Protein AF-A0A3B4ADV8-F1 (afdb_monomer)

Mean predicted aligned error: 10.01 Å

Nearest PDB structures (foldseek):
  6axf-assembly7_M  TM=9.377E-01  e=1.522E-16  Homo sapiens
  6axf-assembly1_A  TM=9.382E-01  e=1.452E-16  Homo sapiens
  6axf-assembly8_O  TM=9.180E-01  e=1.469E-15  Homo sapiens
  6axg-assembly1_A  TM=8.576E-01  e=6.490E-09  Homo sapiens
  6axg-assembly3_E  TM=8.603E-01  e=1.923E-08  Homo sapiens

Structure (mmCIF, N/CA/C/O backbone):
data_AF-A0A3B4ADV8-F1
#
_entry.id   AF-A0A3B4ADV8-F1
#
loop_
_atom_site.group_PDB
_atom_site.id
_atom_site.type_symbol
_atom_site.label_atom_id
_atom_site.label_alt_id
_atom_site.label_comp_id
_atom_site.label_asym_id
_atom_site.label_entity_id
_atom_site.label_seq_id
_atom_site.pdbx_PDB_ins_code
_atom_site.Cartn_x
_atom_site.Cartn_y
_atom_site.Cartn_z
_atom_site.occupancy
_atom_site.B_iso_or_equiv
_atom_site.auth_seq_id
_atom_site.auth_comp_id
_atom_site.auth_asym_id
_atom_site.auth_atom_id
_atom_site.pdbx_PDB_model_num
ATOM 1 N N . MET A 1 1 ? -8.532 -4.188 -17.751 1.00 33.62 1 MET A N 1
ATO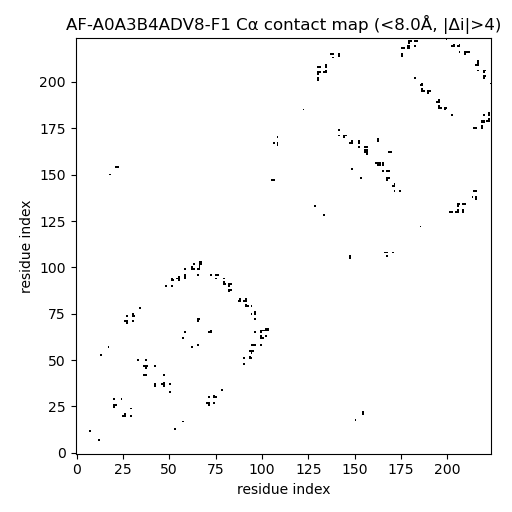M 2 C CA . MET A 1 1 ? -9.386 -3.780 -16.613 1.00 33.62 1 MET A CA 1
ATOM 3 C C . MET A 1 1 ? -10.135 -2.520 -17.033 1.00 33.62 1 MET A C 1
ATOM 5 O O . MET A 1 1 ? -9.497 -1.499 -17.242 1.00 33.62 1 MET A O 1
ATOM 9 N N . ARG A 1 2 ? -11.444 -2.602 -17.318 1.00 24.72 2 ARG A N 1
ATOM 10 C CA . ARG A 1 2 ? -12.236 -1.419 -17.700 1.00 24.72 2 ARG A CA 1
ATOM 11 C C . ARG A 1 2 ? -12.423 -0.560 -16.452 1.00 24.72 2 ARG A C 1
ATOM 13 O O . ARG A 1 2 ? -13.116 -0.990 -15.535 1.00 24.72 2 ARG A O 1
ATOM 20 N N . ILE A 1 3 ? -11.828 0.629 -16.423 1.00 37.50 3 ILE A N 1
ATOM 21 C CA . ILE A 1 3 ? -12.244 1.681 -15.492 1.00 37.50 3 ILE A CA 1
ATOM 22 C C . ILE A 1 3 ? -13.575 2.205 -16.036 1.00 37.50 3 ILE A C 1
ATOM 24 O O . ILE A 1 3 ? -13.621 3.117 -16.857 1.00 37.50 3 ILE A O 1
ATOM 28 N N . GLY A 1 4 ? -14.656 1.511 -15.684 1.00 30.52 4 GLY A N 1
ATOM 29 C CA . GLY A 1 4 ? -16.006 2.023 -15.868 1.00 30.52 4 GLY A CA 1
ATOM 30 C C . GLY A 1 4 ? -16.271 3.150 -14.865 1.00 30.52 4 GLY A C 1
ATOM 31 O O . GLY A 1 4 ? -15.605 3.203 -13.827 1.00 30.52 4 GLY A O 1
ATOM 32 N N . PRO A 1 5 ? -17.223 4.052 -15.153 1.00 35.41 5 PRO A N 1
ATOM 33 C CA . PRO A 1 5 ? -17.620 5.080 -14.204 1.00 35.41 5 PRO A CA 1
ATOM 34 C C . PRO A 1 5 ? -18.052 4.398 -12.904 1.00 35.41 5 PRO A C 1
ATOM 36 O O . PRO A 1 5 ? -18.880 3.485 -12.923 1.00 35.41 5 PRO A O 1
ATOM 39 N N . VAL A 1 6 ? -17.460 4.814 -11.783 1.00 45.03 6 VAL A N 1
ATOM 40 C CA . VAL A 1 6 ? -17.878 4.378 -10.450 1.00 45.03 6 VAL A CA 1
ATOM 41 C C . VAL A 1 6 ? -19.291 4.910 -10.249 1.00 45.03 6 VAL A C 1
ATOM 43 O O . VAL A 1 6 ? -19.494 6.068 -9.891 1.00 45.03 6 VAL A O 1
ATOM 46 N N . ILE A 1 7 ? -20.285 4.077 -10.550 1.00 39.25 7 ILE A N 1
ATOM 47 C CA . ILE A 1 7 ? -21.669 4.322 -10.168 1.00 39.25 7 ILE A CA 1
ATOM 48 C C . ILE A 1 7 ? -21.670 4.241 -8.642 1.00 39.25 7 ILE A C 1
ATOM 50 O O . ILE A 1 7 ? -21.629 3.154 -8.070 1.00 39.25 7 ILE A O 1
ATOM 54 N N . LEU A 1 8 ? -21.618 5.403 -7.988 1.00 43.25 8 LEU A N 1
ATOM 55 C CA . LEU A 1 8 ? -21.691 5.525 -6.536 1.00 43.25 8 LEU A CA 1
ATOM 56 C C . LEU A 1 8 ? -23.083 5.073 -6.090 1.00 43.25 8 LEU A C 1
ATOM 58 O O . LEU A 1 8 ? -24.034 5.854 -6.049 1.00 43.25 8 LEU A O 1
ATOM 62 N N . ASN A 1 9 ? -23.202 3.785 -5.787 1.00 42.88 9 ASN A N 1
ATOM 63 C CA . ASN A 1 9 ? -24.393 3.230 -5.173 1.00 42.88 9 ASN A CA 1
ATOM 64 C C . ASN A 1 9 ? -24.522 3.804 -3.749 1.00 42.88 9 ASN A C 1
ATOM 66 O O . ASN A 1 9 ? -23.526 4.167 -3.119 1.00 42.88 9 ASN A O 1
ATOM 70 N N . ARG A 1 10 ? -25.741 3.904 -3.201 1.00 48.69 10 ARG A N 1
ATOM 71 C CA . ARG A 1 10 ? -25.963 4.466 -1.847 1.00 48.69 10 ARG A CA 1
ATOM 72 C C . ARG A 1 10 ? -25.180 3.739 -0.740 1.00 48.69 10 ARG A C 1
ATOM 74 O O . ARG A 1 10 ? -24.920 4.371 0.291 1.00 48.69 10 ARG A O 1
ATOM 81 N N . ASP A 1 11 ? -24.769 2.498 -1.000 1.00 59.16 11 ASP A N 1
ATOM 82 C CA . ASP A 1 11 ? -23.952 1.626 -0.147 1.00 59.16 11 ASP A CA 1
ATOM 83 C C . ASP A 1 11 ? -22.448 1.958 -0.165 1.00 59.16 11 ASP A C 1
ATOM 85 O O . ASP A 1 11 ? -21.700 1.504 0.692 1.00 59.16 11 ASP A O 1
ATOM 89 N N . SER A 1 12 ? -21.982 2.807 -1.088 1.00 67.44 12 SER A N 1
ATOM 90 C CA . SER A 1 12 ? -20.565 3.189 -1.208 1.00 67.44 12 SER A CA 1
ATOM 91 C C . SER A 1 12 ? -20.156 4.346 -0.289 1.00 67.44 12 SER A C 1
ATOM 93 O O . SER A 1 12 ? -18.973 4.660 -0.182 1.00 67.44 12 SER A O 1
ATOM 95 N N . ARG A 1 13 ? -21.110 5.015 0.373 1.00 79.50 13 ARG A N 1
ATOM 96 C CA . ARG A 1 13 ? -20.838 6.218 1.184 1.00 79.50 13 ARG A CA 1
ATOM 97 C C . ARG A 1 13 ? -20.017 5.935 2.452 1.00 79.50 13 ARG A C 1
ATOM 99 O O . ARG A 1 13 ? -19.065 6.681 2.673 1.00 79.50 13 ARG A O 1
ATOM 106 N N . PRO A 1 14 ? -20.309 4.889 3.256 1.00 81.31 14 PRO A N 1
ATOM 107 C CA . PRO A 1 14 ? -19.477 4.543 4.410 1.00 81.31 14 PRO A CA 1
ATOM 108 C C . PRO A 1 14 ? -18.054 4.176 3.988 1.00 81.31 14 PRO A C 1
ATOM 110 O O . PRO A 1 14 ? -17.099 4.662 4.583 1.00 81.31 14 PRO A O 1
ATOM 113 N N . LEU A 1 15 ? -17.914 3.405 2.903 1.00 85.69 15 LEU A N 1
ATOM 114 C CA . LEU A 1 15 ? -16.618 3.041 2.332 1.00 85.69 15 LEU A CA 1
ATOM 115 C C . LEU A 1 15 ? -15.823 4.276 1.896 1.00 85.69 15 LEU A C 1
ATOM 117 O O . LEU A 1 15 ? -14.654 4.406 2.236 1.00 85.69 15 LEU A O 1
ATOM 121 N N . MET A 1 16 ? -16.463 5.196 1.170 1.00 87.69 16 MET A N 1
ATOM 122 C CA . MET A 1 16 ? -15.808 6.409 0.686 1.00 87.69 16 MET A CA 1
ATOM 123 C C . MET A 1 16 ? -15.382 7.317 1.839 1.00 87.69 16 MET A C 1
ATOM 125 O O . MET A 1 16 ? -14.267 7.826 1.822 1.00 87.69 16 MET A O 1
ATOM 129 N N . PHE A 1 17 ? -16.229 7.492 2.857 1.00 90.06 17 PHE A N 1
ATOM 130 C CA . PHE A 1 17 ? -15.866 8.271 4.038 1.00 90.06 17 PHE A CA 1
ATOM 131 C C . PHE A 1 17 ? -14.704 7.629 4.799 1.00 90.06 17 PHE A C 1
ATOM 133 O O . PHE A 1 17 ? -13.728 8.312 5.083 1.00 90.06 17 PHE A O 1
ATOM 140 N N . ILE A 1 18 ? -14.763 6.323 5.074 1.00 90.88 18 ILE A N 1
ATOM 141 C CA . ILE A 1 18 ? -13.689 5.617 5.783 1.00 90.88 18 ILE A CA 1
ATOM 142 C C . ILE A 1 18 ? -12.390 5.645 4.976 1.00 90.88 18 ILE A C 1
ATOM 144 O O . ILE A 1 18 ? -11.337 5.885 5.542 1.00 90.88 18 ILE A O 1
ATOM 148 N N . MET A 1 19 ? -12.426 5.483 3.658 1.00 89.25 19 MET A N 1
ATOM 149 C CA . MET A 1 19 ? -11.205 5.574 2.860 1.00 89.25 19 MET A CA 1
ATOM 150 C C . MET A 1 19 ? -10.637 7.000 2.848 1.00 89.25 19 MET A C 1
ATOM 152 O O . MET A 1 19 ? -9.429 7.184 2.904 1.00 89.25 19 MET A O 1
ATOM 156 N N . MET A 1 20 ? -11.495 8.022 2.776 1.00 91.25 20 MET A N 1
ATOM 157 C CA . MET A 1 20 ? -11.070 9.409 2.558 1.00 91.25 20 MET A CA 1
ATOM 158 C C . MET A 1 20 ? -10.907 10.232 3.840 1.00 91.25 20 MET A C 1
ATOM 160 O O . MET A 1 20 ? -10.368 11.334 3.771 1.00 91.25 20 MET A O 1
ATOM 164 N N . HIS A 1 21 ? -11.326 9.740 5.007 1.00 91.69 21 HIS A N 1
ATOM 165 C CA . HIS A 1 21 ? -11.200 10.491 6.257 1.00 91.69 21 HIS A CA 1
ATOM 166 C C . HIS A 1 21 ? -9.770 10.963 6.577 1.00 91.69 21 HIS A C 1
ATOM 168 O O . HIS A 1 21 ? -9.679 12.084 7.079 1.00 91.69 21 HIS A O 1
ATOM 174 N N . PRO A 1 22 ? -8.669 10.238 6.245 1.00 91.31 22 PRO A N 1
ATOM 175 C CA . PRO A 1 22 ? -7.319 10.677 6.605 1.00 91.31 22 PRO A CA 1
ATOM 176 C C . PRO A 1 22 ? -6.921 12.032 6.006 1.00 91.31 22 PRO A C 1
ATOM 178 O O . PRO A 1 22 ? -6.047 12.696 6.552 1.00 91.31 22 PRO A O 1
ATOM 181 N N . TRP A 1 23 ? -7.589 12.466 4.928 1.00 89.50 23 TRP A N 1
ATOM 182 C CA . TRP A 1 23 ? -7.395 13.787 4.316 1.00 89.50 23 TRP A CA 1
ATOM 183 C C . TRP A 1 23 ? -7.907 14.946 5.174 1.00 89.50 23 TRP A C 1
ATOM 185 O O . TRP A 1 23 ? -7.486 16.085 4.988 1.00 89.50 23 TRP A O 1
ATOM 195 N N . TYR A 1 24 ? -8.856 14.675 6.069 1.00 91.38 24 TYR A N 1
ATOM 196 C CA . TYR A 1 24 ? -9.578 15.700 6.823 1.00 91.38 24 TYR A CA 1
ATOM 197 C C . TYR A 1 24 ? -9.391 15.558 8.333 1.00 91.38 24 TYR A C 1
ATOM 199 O O . TYR A 1 24 ? -9.454 16.548 9.057 1.00 91.38 24 TYR A O 1
ATOM 207 N N . ILE A 1 25 ? -9.210 14.328 8.815 1.00 92.69 25 ILE A N 1
ATOM 208 C CA . ILE A 1 25 ? -9.111 13.995 10.232 1.00 92.69 25 ILE A CA 1
ATOM 209 C C . ILE A 1 25 ? -8.204 12.767 10.420 1.00 92.69 25 ILE A C 1
ATOM 211 O O . ILE A 1 25 ? -8.373 11.776 9.707 1.00 92.69 25 ILE A O 1
ATOM 215 N N . PRO A 1 26 ? -7.265 12.778 11.383 1.00 91.94 26 PRO A N 1
ATOM 216 C CA . PRO A 1 26 ? -6.501 11.585 11.730 1.00 91.94 26 PRO A CA 1
ATOM 217 C C . PRO A 1 26 ? -7.408 10.418 12.136 1.00 91.94 26 PRO A C 1
ATOM 219 O O . PRO A 1 26 ? -8.423 10.604 12.807 1.00 91.94 26 PRO A O 1
ATOM 222 N N . SER A 1 27 ? -7.026 9.194 11.770 1.00 92.94 27 SER A N 1
ATOM 223 C CA . SER A 1 27 ? -7.809 7.992 12.090 1.00 92.94 27 SER A CA 1
ATOM 224 C C . SER A 1 27 ? -8.027 7.807 13.592 1.00 92.94 27 SER A C 1
ATOM 226 O O . SER A 1 27 ? -9.106 7.394 14.009 1.00 92.94 27 SER A O 1
ATOM 228 N N . THR A 1 28 ? -7.038 8.169 14.409 1.00 93.69 28 THR A N 1
ATOM 229 C CA . THR A 1 28 ? -7.126 8.159 15.876 1.00 93.69 28 THR A CA 1
ATOM 230 C C . THR A 1 28 ? -8.162 9.160 16.393 1.00 93.69 28 THR A C 1
ATOM 232 O O . THR A 1 28 ? -8.997 8.830 17.231 1.00 93.69 28 THR A O 1
ATOM 235 N N . ASP A 1 29 ? -8.193 10.370 15.838 1.00 94.56 29 ASP A N 1
ATOM 236 C CA . ASP A 1 29 ? -9.175 11.393 16.208 1.00 94.56 29 ASP A CA 1
ATOM 237 C C . ASP A 1 29 ? -10.594 11.011 15.780 1.00 94.56 29 ASP A C 1
ATOM 239 O O . ASP A 1 29 ? -11.552 11.228 16.528 1.00 94.56 29 ASP A O 1
ATOM 243 N N . LEU A 1 30 ? -10.751 10.422 14.590 1.00 94.69 30 LEU A N 1
ATOM 244 C CA . LEU A 1 30 ? -12.042 9.914 14.130 1.00 94.69 30 LEU A CA 1
ATOM 245 C C . LEU A 1 30 ? -12.547 8.794 15.044 1.00 94.69 30 LEU A C 1
ATOM 247 O O . LEU A 1 30 ? -13.699 8.837 15.481 1.00 94.69 30 LEU A O 1
ATOM 251 N N . ALA A 1 31 ? -11.686 7.825 15.357 1.00 93.88 31 ALA A N 1
ATOM 252 C CA . ALA A 1 31 ? -11.977 6.751 16.295 1.00 93.88 31 ALA A CA 1
ATOM 253 C C . ALA A 1 31 ? -12.429 7.297 17.655 1.00 93.88 31 ALA A C 1
ATOM 255 O O . ALA A 1 31 ? -13.503 6.932 18.132 1.00 93.88 31 ALA A O 1
ATOM 256 N N . ASN A 1 32 ? -11.676 8.235 18.233 1.00 93.69 32 ASN A N 1
ATOM 257 C CA . ASN A 1 32 ? -12.028 8.870 19.501 1.00 93.69 32 ASN A CA 1
ATOM 258 C C . ASN A 1 32 ? -13.391 9.567 19.442 1.00 93.69 32 ASN A C 1
ATOM 260 O O . ASN A 1 32 ? -14.207 9.394 20.344 1.00 93.69 32 ASN A O 1
ATOM 264 N N . LYS A 1 33 ? -13.687 10.312 18.370 1.00 93.75 33 LYS A N 1
ATOM 265 C CA . LYS A 1 33 ? -14.993 10.970 18.206 1.00 93.75 33 LYS A CA 1
ATOM 266 C C . LYS A 1 33 ? -16.143 9.967 18.111 1.00 93.75 33 LYS A C 1
ATOM 268 O O . LYS A 1 33 ? -17.196 10.214 18.691 1.00 93.75 33 LYS A O 1
ATOM 273 N N . LEU A 1 34 ? -15.956 8.850 17.406 1.00 92.12 34 LEU A N 1
ATOM 274 C CA . LEU A 1 34 ? -16.966 7.791 17.306 1.00 92.12 34 LEU A CA 1
ATOM 275 C C . LEU A 1 34 ? -17.208 7.118 18.661 1.00 92.12 34 LEU A C 1
ATOM 277 O O . LEU A 1 34 ? -18.362 6.927 19.046 1.00 92.12 34 LEU A O 1
ATOM 281 N N . VAL A 1 35 ? -16.137 6.824 19.400 1.00 90.69 35 VAL A N 1
ATOM 282 C CA . VAL A 1 35 ? -16.212 6.250 20.750 1.00 90.69 35 VAL A CA 1
ATOM 283 C C . VAL A 1 35 ? -16.934 7.203 21.698 1.00 90.69 35 VAL A C 1
ATOM 285 O O . VAL A 1 35 ? -17.920 6.803 22.311 1.00 90.69 35 VAL A O 1
ATOM 288 N N . LEU A 1 36 ? -16.532 8.476 21.753 1.00 91.06 36 LEU A N 1
ATOM 289 C CA . LEU A 1 36 ? -17.197 9.489 22.579 1.00 91.06 36 LEU A CA 1
ATOM 290 C C . LEU A 1 36 ? -18.685 9.601 22.236 1.00 91.06 36 LEU A C 1
ATOM 292 O O . LEU A 1 36 ? -19.523 9.571 23.130 1.00 91.06 36 LEU A O 1
ATOM 296 N N . LYS A 1 37 ? -19.032 9.630 20.942 1.00 89.56 37 LYS A N 1
ATOM 297 C CA . LYS A 1 37 ? -20.430 9.736 20.507 1.00 89.56 37 LYS A CA 1
ATOM 298 C C . LYS A 1 37 ? -21.274 8.524 20.898 1.00 89.56 37 LYS A C 1
ATOM 300 O O . LYS A 1 37 ? -22.472 8.657 21.129 1.00 89.56 37 LYS A O 1
ATOM 305 N N . SER A 1 38 ? -20.662 7.344 20.956 1.00 86.06 38 SER A N 1
ATOM 306 C CA . SER A 1 38 ? -21.327 6.111 21.388 1.00 86.06 38 SER A CA 1
ATOM 307 C C . SER A 1 38 ? -21.611 6.073 22.895 1.00 86.06 38 SER A C 1
ATOM 309 O O . SER A 1 38 ? -22.508 5.345 23.308 1.00 86.06 38 SER A O 1
ATOM 311 N N . GLN A 1 39 ? -20.878 6.882 23.669 1.00 83.81 39 GLN A N 1
ATOM 312 C CA . GLN A 1 39 ? -20.907 6.952 25.133 1.00 83.81 39 GLN A CA 1
ATOM 313 C C . GLN A 1 39 ? -21.707 8.147 25.678 1.00 83.81 39 GLN A C 1
ATOM 315 O O . GLN A 1 39 ? -21.910 8.271 26.882 1.00 83.81 39 GLN A O 1
ATOM 320 N N . GLU A 1 40 ? -22.166 9.056 24.815 1.00 86.62 40 GLU A N 1
ATOM 321 C CA . GLU A 1 40 ? -23.010 10.174 25.240 1.00 86.62 40 GLU A CA 1
ATOM 322 C C . GLU A 1 40 ? -24.368 9.674 25.760 1.00 86.62 40 GLU A C 1
ATOM 324 O O . GLU A 1 40 ? -25.058 8.927 25.072 1.00 86.62 40 GLU A O 1
ATOM 329 N N . GLU A 1 41 ? -24.818 10.178 26.915 1.00 71.69 41 GLU A N 1
ATOM 330 C CA . GLU A 1 41 ? -26.130 9.837 27.504 1.00 71.69 41 GLU A CA 1
ATOM 331 C C . GLU A 1 41 ? -27.316 10.175 26.580 1.00 71.69 41 GLU A C 1
ATOM 333 O O . GLU A 1 41 ? -28.380 9.565 26.656 1.00 71.69 41 GLU A O 1
ATOM 338 N N . SER A 1 42 ? -27.130 11.135 25.667 1.00 79.44 42 SER A N 1
ATOM 339 C CA . SER A 1 42 ? -28.126 11.502 24.650 1.00 79.44 42 SER A CA 1
ATOM 340 C C . SER A 1 42 ? -28.191 10.530 23.459 1.00 79.44 42 SER A C 1
ATOM 342 O O . SER A 1 42 ? -29.056 10.664 22.588 1.00 79.44 42 SER A O 1
ATOM 344 N N . CYS A 1 43 ? -27.276 9.558 23.385 1.00 78.38 43 CYS A N 1
ATOM 345 C CA . CYS A 1 43 ? -27.162 8.628 22.272 1.00 78.38 43 CYS A CA 1
ATOM 346 C C . CYS A 1 43 ? -28.161 7.476 22.420 1.00 78.38 43 CYS A C 1
ATOM 348 O O . CYS A 1 43 ? -28.076 6.649 23.324 1.00 78.38 43 CYS A O 1
ATOM 350 N N . SER A 1 44 ? -29.118 7.391 21.492 1.00 84.81 44 SER A N 1
ATOM 351 C CA . SER A 1 44 ? -30.054 6.262 21.442 1.00 84.81 44 SER A CA 1
ATOM 352 C C . SER A 1 44 ? -29.316 4.935 21.208 1.00 84.81 44 SER A C 1
ATOM 354 O O . SER A 1 44 ? -28.349 4.876 20.442 1.00 84.81 44 SER A O 1
ATOM 356 N N . ALA A 1 45 ? -29.832 3.846 21.788 1.00 82.38 45 ALA A N 1
ATOM 357 C CA . ALA A 1 45 ? -29.312 2.490 21.602 1.00 82.38 45 ALA A CA 1
ATOM 358 C C . ALA A 1 45 ? -29.163 2.103 20.116 1.00 82.38 45 ALA A C 1
ATOM 360 O O . ALA A 1 45 ? -28.209 1.416 19.740 1.00 82.38 45 ALA A O 1
ATOM 361 N N . GLU A 1 46 ? -30.051 2.598 19.246 1.00 85.25 46 GLU A N 1
ATOM 362 C CA . GLU A 1 46 ? -29.958 2.387 17.799 1.00 85.25 46 GLU A CA 1
ATOM 363 C C . GLU A 1 46 ? -28.726 3.082 17.191 1.00 85.25 46 GLU A C 1
ATOM 365 O O . GLU A 1 46 ? -28.018 2.500 16.367 1.00 85.25 46 GLU A O 1
ATOM 370 N N . HIS A 1 47 ? -28.422 4.311 17.619 1.00 86.00 47 HIS A N 1
ATOM 371 C CA . HIS A 1 47 ? -27.248 5.052 17.151 1.00 86.00 47 HIS A CA 1
ATOM 372 C C . HIS A 1 47 ? -25.951 4.401 17.626 1.00 86.00 47 HIS A C 1
ATOM 374 O O . HIS A 1 47 ? -25.037 4.220 16.821 1.00 86.00 47 HIS A O 1
ATOM 380 N N . ARG A 1 48 ? -25.897 3.967 18.890 1.00 85.75 48 ARG A N 1
ATOM 381 C CA . ARG A 1 48 ? -24.763 3.207 19.433 1.00 85.75 48 ARG A CA 1
ATOM 382 C C . ARG A 1 48 ? -24.515 1.929 18.629 1.00 85.75 48 ARG A C 1
ATOM 384 O O . ARG A 1 48 ? -23.392 1.681 18.196 1.00 85.75 48 ARG A O 1
ATOM 391 N N . THR A 1 49 ? -25.580 1.189 18.317 1.00 87.44 49 THR A N 1
ATOM 392 C CA . THR A 1 49 ? -25.511 -0.014 17.472 1.00 87.44 49 THR A CA 1
ATOM 393 C C . THR A 1 49 ? -24.938 0.309 16.090 1.00 87.44 49 THR A C 1
ATOM 395 O O . THR A 1 49 ? -24.038 -0.385 15.617 1.00 87.44 49 THR A O 1
ATOM 398 N N . ARG A 1 50 ? -25.402 1.383 15.436 1.00 89.62 50 ARG A N 1
ATOM 399 C CA . ARG A 1 50 ? -24.892 1.809 14.120 1.00 89.62 50 ARG A CA 1
ATOM 400 C C . ARG A 1 50 ? -23.409 2.190 14.161 1.00 89.62 50 ARG A C 1
ATOM 402 O O . ARG A 1 50 ? -22.684 1.839 13.234 1.00 89.62 50 ARG A O 1
ATOM 409 N N . ILE A 1 51 ? -22.949 2.858 15.222 1.00 90.38 51 ILE A N 1
ATOM 410 C CA . ILE A 1 51 ? -21.529 3.207 15.406 1.00 90.38 51 ILE A CA 1
ATOM 411 C C . ILE A 1 51 ? -20.677 1.941 15.536 1.00 90.38 51 ILE A C 1
ATOM 413 O O . ILE A 1 51 ? -19.672 1.811 14.842 1.00 90.38 51 ILE A O 1
ATOM 417 N N . VAL A 1 52 ? -21.100 0.975 16.354 1.00 90.19 52 VAL A N 1
ATOM 418 C CA . VAL A 1 52 ? -20.382 -0.302 16.509 1.00 90.19 52 VAL A CA 1
ATOM 419 C C . VAL A 1 52 ? -20.311 -1.061 15.180 1.00 90.19 52 VAL A C 1
ATOM 421 O O . VAL A 1 52 ? -19.254 -1.575 14.818 1.00 90.19 52 VAL A O 1
ATOM 424 N N . HIS A 1 53 ? -21.395 -1.077 14.399 1.00 89.94 53 HIS A N 1
ATOM 425 C CA . HIS A 1 53 ? -21.390 -1.685 13.064 1.00 89.94 53 HIS A CA 1
ATOM 426 C C . HIS A 1 53 ? -20.469 -0.952 12.081 1.00 89.94 53 HIS A C 1
ATOM 428 O O . HIS A 1 53 ? -19.810 -1.605 11.274 1.00 89.94 53 HIS A O 1
ATOM 434 N N . LEU A 1 54 ? -20.386 0.379 12.156 1.00 91.06 54 LEU A N 1
ATOM 435 C CA . LEU A 1 54 ? -19.459 1.168 11.345 1.00 91.06 54 LEU A CA 1
ATOM 436 C C . LEU A 1 54 ? -18.000 0.850 11.694 1.00 91.06 54 LEU A C 1
ATOM 438 O O . LEU A 1 54 ? -17.191 0.664 10.790 1.00 91.06 54 LEU A O 1
ATOM 442 N N . LEU A 1 55 ? -17.671 0.753 12.984 1.00 91.50 55 LEU A N 1
ATOM 443 C CA . LEU A 1 55 ? -16.328 0.389 13.445 1.00 91.50 55 LEU A CA 1
ATOM 444 C C . LEU A 1 55 ? -15.965 -1.039 13.030 1.00 91.50 55 LEU A C 1
ATOM 446 O O . LEU A 1 55 ? -14.878 -1.262 12.504 1.00 91.50 55 LEU A O 1
ATOM 450 N N . LYS A 1 56 ? -16.896 -1.989 13.173 1.00 91.06 56 LYS A N 1
ATOM 451 C CA . LYS A 1 56 ? -16.729 -3.354 12.658 1.00 91.06 56 LYS A CA 1
ATOM 452 C C . LYS A 1 56 ? -16.439 -3.353 11.156 1.00 91.06 56 LYS A C 1
ATOM 454 O O . LYS A 1 56 ? -15.511 -4.027 10.721 1.00 91.06 56 LYS A O 1
ATOM 459 N N . TYR A 1 57 ? -17.217 -2.596 10.381 1.00 90.31 57 TYR A N 1
ATOM 460 C CA . TYR A 1 57 ? -17.026 -2.468 8.937 1.00 90.31 57 TYR A CA 1
ATOM 461 C C . TYR A 1 57 ? -15.665 -1.844 8.594 1.00 90.31 57 TYR A C 1
ATOM 463 O O . TYR A 1 57 ? -14.972 -2.311 7.698 1.00 90.31 57 TYR A O 1
ATOM 471 N N . TRP A 1 58 ? -15.236 -0.821 9.337 1.00 92.19 58 TRP A N 1
ATOM 472 C CA . TRP A 1 58 ? -13.918 -0.218 9.151 1.00 92.19 58 TRP A CA 1
ATOM 473 C C . TRP A 1 58 ? -12.792 -1.229 9.407 1.00 92.19 58 TRP A C 1
ATOM 475 O O . TRP A 1 58 ? -11.898 -1.366 8.573 1.00 92.19 58 TRP A O 1
ATOM 485 N N . ILE A 1 59 ? -12.862 -1.989 10.504 1.00 90.56 59 ILE A N 1
ATOM 486 C CA . ILE A 1 59 ? -11.867 -3.020 10.836 1.00 90.56 59 ILE A CA 1
ATOM 487 C C . ILE A 1 59 ? -11.831 -4.119 9.764 1.00 90.56 59 ILE A C 1
ATOM 489 O O . ILE A 1 59 ? -10.745 -4.557 9.383 1.00 90.56 59 ILE A O 1
ATOM 493 N N . SER A 1 60 ? -12.991 -4.545 9.248 1.00 88.06 60 SER A N 1
ATOM 494 C CA . SER A 1 60 ? -13.056 -5.603 8.234 1.00 88.06 60 SER A CA 1
ATOM 495 C C . SER A 1 60 ? -12.544 -5.160 6.864 1.00 88.06 60 SER A C 1
ATOM 497 O O . SER A 1 60 ? -11.844 -5.928 6.207 1.00 88.06 60 SER A O 1
ATOM 499 N N . GLU A 1 61 ? -12.863 -3.936 6.436 1.00 87.69 61 GLU A N 1
ATOM 500 C CA . GLU A 1 61 ? -12.484 -3.430 5.110 1.00 87.69 61 GLU A CA 1
ATOM 501 C C . GLU A 1 61 ? -11.052 -2.880 5.066 1.00 87.69 61 GLU A C 1
ATOM 503 O O . GLU A 1 61 ? -10.359 -3.030 4.058 1.00 87.69 61 GLU A O 1
ATOM 508 N N . PHE A 1 62 ? -10.568 -2.280 6.161 1.00 88.50 62 PHE A N 1
ATOM 509 C CA . PHE A 1 62 ? -9.239 -1.658 6.234 1.00 88.50 62 PHE A CA 1
ATOM 510 C C . PHE A 1 62 ? -8.380 -2.209 7.386 1.00 88.50 62 PHE A C 1
ATOM 512 O O . PHE A 1 62 ? -7.788 -1.441 8.151 1.00 88.50 62 PHE A O 1
ATOM 519 N N . PRO A 1 63 ? -8.196 -3.539 7.491 1.00 87.94 63 PRO A N 1
ATOM 520 C CA . PRO A 1 63 ? -7.470 -4.160 8.604 1.00 87.94 63 PRO A CA 1
ATOM 521 C C . PRO A 1 63 ? -6.005 -3.704 8.682 1.00 87.94 63 PRO A C 1
ATOM 523 O O . PRO A 1 63 ? -5.378 -3.706 9.742 1.00 87.94 63 PRO A O 1
ATOM 526 N N . THR A 1 64 ? -5.438 -3.282 7.551 1.00 85.19 64 THR A N 1
ATOM 527 C CA . THR A 1 64 ? -4.047 -2.833 7.488 1.00 85.19 64 THR A CA 1
ATOM 528 C C . THR A 1 64 ? -3.816 -1.517 8.236 1.00 85.19 64 THR A C 1
ATOM 530 O O . THR A 1 64 ? -2.724 -1.321 8.765 1.00 85.19 64 THR A O 1
ATOM 533 N N . GLU A 1 65 ? -4.818 -0.637 8.330 1.00 86.19 65 GLU A N 1
ATOM 534 C CA . GLU A 1 65 ? -4.700 0.636 9.058 1.00 86.19 65 GLU A CA 1
ATOM 535 C C . GLU A 1 65 ? -4.527 0.398 10.561 1.00 86.19 65 GLU A C 1
ATOM 537 O O . GLU A 1 65 ? -3.605 0.942 11.168 1.00 86.19 65 GLU A O 1
ATOM 542 N N . PHE A 1 66 ? -5.338 -0.497 11.130 1.00 88.62 66 PHE A N 1
ATOM 543 C CA . PHE A 1 66 ? -5.261 -0.902 12.537 1.00 88.62 66 PHE A CA 1
ATOM 544 C C . PHE A 1 66 ? -3.971 -1.663 12.854 1.00 88.62 66 PHE A C 1
ATOM 546 O O . PHE A 1 66 ? -3.421 -1.536 13.939 1.00 88.62 66 PHE A O 1
ATOM 553 N N . ASN A 1 67 ? -3.431 -2.426 11.902 1.00 86.50 67 ASN A N 1
ATOM 554 C CA . ASN A 1 67 ? -2.150 -3.101 12.107 1.00 86.50 67 ASN A CA 1
ATOM 555 C C . ASN A 1 67 ? -0.964 -2.123 12.164 1.00 86.50 67 ASN A C 1
ATOM 557 O O . ASN A 1 67 ? -0.038 -2.275 12.966 1.00 86.50 67 ASN A O 1
ATOM 561 N N . LEU A 1 68 ? -0.959 -1.148 11.253 1.00 84.50 68 LEU A N 1
ATOM 562 C CA . LEU A 1 68 ? 0.161 -0.225 11.085 1.00 84.50 68 LEU A CA 1
ATOM 563 C C . LEU A 1 68 ? 0.131 0.929 12.088 1.00 84.50 68 LEU A C 1
ATOM 565 O O . LEU A 1 68 ? 1.195 1.464 12.395 1.00 84.50 68 LEU A O 1
ATOM 569 N N . ASN A 1 69 ? -1.043 1.275 12.620 1.00 88.56 69 ASN A N 1
ATOM 570 C CA . ASN A 1 69 ? -1.213 2.310 13.630 1.00 88.56 69 ASN A CA 1
ATOM 571 C C . ASN A 1 69 ? -1.502 1.688 15.016 1.00 88.56 69 ASN A C 1
ATOM 573 O O . ASN A 1 69 ? -2.654 1.361 15.313 1.00 88.56 69 ASN A O 1
ATOM 577 N N . PRO A 1 70 ? -0.480 1.533 15.885 1.00 88.12 70 PRO A N 1
ATOM 578 C CA . PRO A 1 70 ? -0.659 0.923 17.202 1.00 88.12 70 PRO A CA 1
ATOM 579 C C . PRO A 1 70 ? -1.545 1.759 18.131 1.00 88.12 70 PRO A C 1
ATOM 581 O O . PRO A 1 70 ? -2.237 1.193 18.970 1.00 88.12 70 PRO A O 1
ATOM 584 N N . GLU A 1 71 ? -1.559 3.086 17.977 1.00 91.94 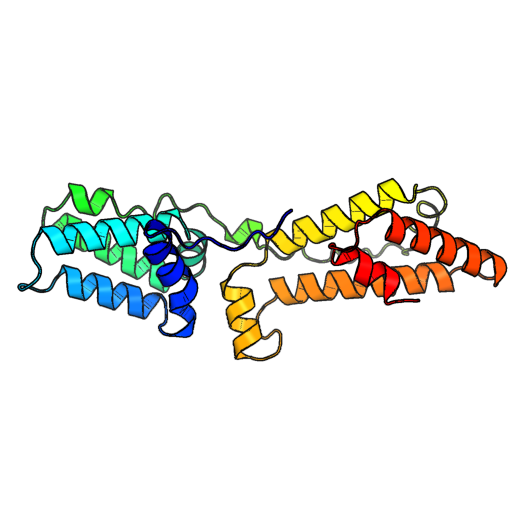71 GLU A N 1
ATOM 585 C CA . GLU A 1 71 ? -2.413 3.966 18.779 1.00 91.94 71 GLU A CA 1
ATOM 586 C C . GLU A 1 71 ? -3.894 3.741 18.453 1.00 91.94 71 GLU A C 1
ATOM 588 O O . GLU A 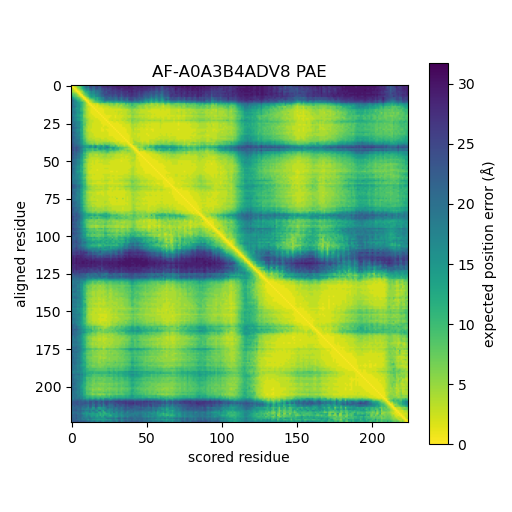1 71 ? -4.715 3.597 19.358 1.00 91.94 71 GLU A O 1
ATOM 593 N N . LEU A 1 72 ? -4.225 3.633 17.163 1.00 92.81 72 LEU A N 1
ATOM 594 C CA . LEU A 1 72 ? -5.582 3.334 16.706 1.00 92.81 72 LEU A CA 1
ATOM 595 C C . LEU A 1 72 ? -6.052 1.953 17.191 1.00 92.81 72 LEU A C 1
ATOM 597 O O . LEU A 1 72 ? -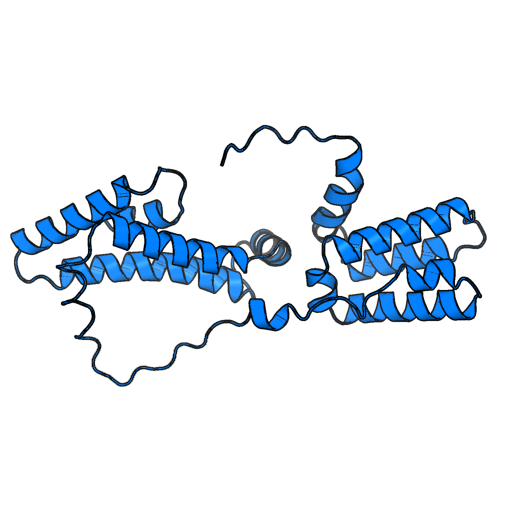7.179 1.815 17.667 1.00 92.81 72 LEU A O 1
ATOM 601 N N . ALA A 1 73 ? -5.191 0.932 17.102 1.00 91.31 73 ALA A N 1
ATOM 602 C CA . ALA A 1 73 ? -5.501 -0.402 17.617 1.00 91.31 73 ALA A CA 1
ATOM 603 C C . ALA A 1 73 ? -5.762 -0.388 19.129 1.00 91.31 73 ALA A C 1
ATOM 605 O O . ALA A 1 73 ? -6.736 -0.980 19.594 1.00 91.31 73 ALA A O 1
ATOM 606 N N . GLU A 1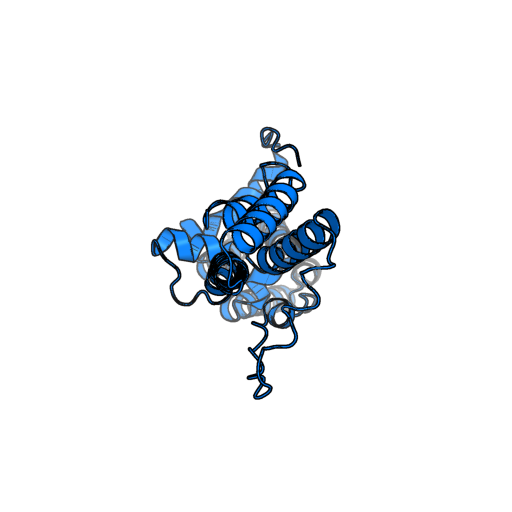 74 ? -4.934 0.325 19.892 1.00 91.38 74 GLU A N 1
ATOM 607 C CA . GLU A 1 74 ? -5.085 0.443 21.341 1.00 91.38 74 GLU A CA 1
ATOM 608 C C . GLU A 1 74 ? -6.379 1.181 21.724 1.00 91.38 74 GLU A C 1
ATOM 610 O O . GLU A 1 74 ? -7.076 0.768 22.649 1.00 91.38 74 GLU A O 1
ATOM 615 N N . GLN A 1 75 ? -6.759 2.232 20.988 1.00 92.69 75 GLN A N 1
ATOM 616 C CA . GLN A 1 75 ? -8.039 2.927 21.184 1.00 92.69 75 GLN A CA 1
ATOM 617 C C . GLN A 1 75 ? -9.237 1.997 20.962 1.00 92.69 75 GLN A C 1
ATOM 619 O O . GLN A 1 75 ? -10.158 1.972 21.780 1.00 92.69 75 GLN A O 1
ATOM 624 N N . MET A 1 76 ? -9.219 1.192 19.896 1.00 92.50 76 MET A N 1
ATOM 625 C CA . MET A 1 76 ? -10.285 0.218 19.649 1.00 92.50 76 MET A CA 1
ATOM 626 C C . MET A 1 76 ? -10.316 -0.879 20.718 1.00 92.50 76 MET A C 1
ATOM 628 O O . MET A 1 76 ? -11.396 -1.331 21.099 1.00 92.50 76 MET A O 1
ATOM 632 N N . LYS A 1 77 ? -9.154 -1.292 21.241 1.00 91.44 77 LYS A N 1
ATOM 633 C CA . LYS A 1 77 ? -9.068 -2.308 22.295 1.00 91.44 77 LYS A CA 1
ATOM 634 C C . LYS A 1 77 ? -9.659 -1.797 23.607 1.00 91.44 77 LYS A C 1
ATOM 636 O O . LYS A 1 77 ? -10.498 -2.472 24.196 1.00 91.44 77 LYS A O 1
ATOM 641 N N . LYS A 1 78 ? -9.310 -0.571 24.002 1.00 91.38 78 LYS A N 1
ATOM 642 C CA . LYS A 1 78 ? -9.922 0.108 25.154 1.00 91.38 78 LYS A CA 1
ATOM 643 C C . LYS A 1 78 ? -11.433 0.222 24.993 1.00 91.38 78 LYS A C 1
ATOM 645 O O . LYS A 1 78 ? -12.171 -0.042 25.933 1.00 91.38 78 LYS A O 1
ATOM 650 N N . PHE A 1 79 ? -11.908 0.561 23.796 1.00 90.88 79 PHE A N 1
ATOM 651 C CA . PHE A 1 79 ? -13.343 0.630 23.531 1.00 90.88 79 PHE A CA 1
ATOM 652 C C . PHE A 1 79 ? -14.045 -0.732 23.665 1.00 90.88 79 PHE A C 1
ATOM 654 O O . PHE A 1 79 ? -15.106 -0.813 24.281 1.00 90.88 79 PHE A O 1
ATOM 661 N N . LYS A 1 80 ? -13.438 -1.814 23.161 1.00 90.88 80 LYS A N 1
ATOM 662 C CA . LYS A 1 80 ? -13.925 -3.191 23.356 1.00 90.88 80 LYS A CA 1
ATOM 663 C C . LYS A 1 80 ? -14.034 -3.547 24.844 1.00 90.88 80 LYS A C 1
ATOM 665 O O . LYS A 1 80 ? -15.042 -4.106 25.268 1.00 90.88 80 LYS A O 1
ATOM 670 N N . GLU A 1 81 ? -13.019 -3.205 25.638 1.00 90.06 81 GLU A N 1
ATOM 671 C CA . GLU A 1 81 ? -13.005 -3.438 27.089 1.00 90.06 81 GLU A CA 1
ATOM 672 C C . GLU A 1 81 ? -14.100 -2.640 27.815 1.00 90.06 81 GLU A C 1
ATOM 674 O O . GLU A 1 81 ? -14.793 -3.202 28.661 1.00 90.06 81 GLU A O 1
ATOM 679 N N . LEU A 1 82 ? -14.319 -1.373 27.438 1.00 88.81 82 LEU A N 1
ATOM 680 C CA . LEU A 1 82 ? -15.413 -0.545 27.967 1.00 88.81 82 LEU A CA 1
ATOM 681 C C . LEU A 1 82 ? -16.788 -1.185 27.713 1.00 88.81 82 LEU A C 1
ATOM 683 O O . LEU A 1 82 ? -17.556 -1.365 28.655 1.00 88.81 82 LEU A 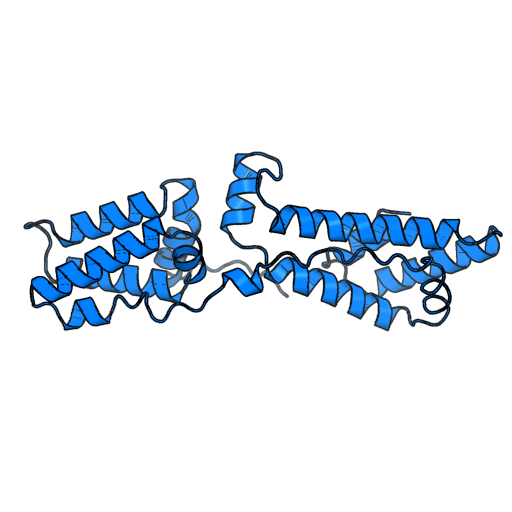O 1
ATOM 687 N N . LEU A 1 83 ? -17.064 -1.621 26.478 1.00 87.25 83 LEU A N 1
ATOM 688 C CA . LEU A 1 83 ? -18.329 -2.289 26.135 1.00 87.25 83 LEU A CA 1
ATOM 689 C C . LEU A 1 83 ? -18.543 -3.585 26.932 1.00 87.25 83 LEU A C 1
ATOM 691 O O . LEU A 1 83 ? -19.667 -3.892 27.328 1.00 87.25 83 LEU A O 1
ATOM 695 N N . SER A 1 84 ? -17.474 -4.344 27.194 1.00 87.25 84 SER A N 1
ATOM 696 C CA . SER A 1 84 ? -17.549 -5.534 28.049 1.00 87.25 84 SER A CA 1
ATOM 697 C C . SER A 1 84 ? -17.897 -5.184 29.498 1.00 87.25 84 SER A C 1
ATOM 699 O O . SER A 1 84 ? -18.701 -5.882 30.112 1.00 87.25 84 SER A O 1
ATOM 701 N N . MET A 1 85 ? -17.320 -4.109 30.050 1.00 86.44 85 MET A N 1
ATOM 702 C CA . MET A 1 85 ? -17.602 -3.662 31.422 1.00 86.44 85 MET A CA 1
ATOM 703 C C . MET A 1 85 ? -19.029 -3.128 31.590 1.00 86.44 85 MET A C 1
ATOM 705 O O . MET A 1 85 ? -19.627 -3.311 32.646 1.00 86.44 85 MET A O 1
ATOM 709 N N . GLU A 1 86 ? -19.594 -2.516 30.550 1.00 83.38 86 GLU A N 1
ATOM 710 C CA . GLU A 1 86 ? -20.984 -2.037 30.520 1.00 83.38 86 GLU A CA 1
ATOM 711 C C . GLU A 1 86 ? -22.025 -3.169 30.390 1.00 83.38 86 GLU A C 1
ATOM 713 O O . GLU A 1 86 ? -23.226 -2.912 30.450 1.00 83.38 86 GLU A O 1
ATOM 718 N N . GLY A 1 87 ? -21.591 -4.426 30.221 1.00 78.38 87 GLY A N 1
ATOM 719 C CA . GLY A 1 87 ? -22.476 -5.581 30.027 1.00 78.38 87 GLY A CA 1
ATOM 720 C C . GLY A 1 87 ? -22.983 -5.756 28.588 1.00 78.38 87 GLY A C 1
ATOM 721 O O . GLY A 1 87 ? -23.802 -6.634 28.320 1.00 78.38 87 GLY A O 1
ATOM 722 N N . GLU A 1 88 ? -22.470 -4.971 27.638 1.00 81.56 88 GLU A N 1
ATOM 723 C CA . GLU A 1 88 ? -22.827 -4.989 26.214 1.00 81.56 88 GLU A CA 1
ATOM 724 C C . GLU A 1 88 ? -22.000 -6.031 25.439 1.00 81.56 88 GLU A C 1
ATOM 726 O O . GLU A 1 88 ? -21.315 -5.738 24.453 1.00 81.56 88 GLU A O 1
ATOM 731 N N . GLU A 1 89 ? -22.065 -7.290 25.880 1.00 82.00 89 GLU A N 1
ATOM 732 C CA . GLU A 1 89 ? -21.283 -8.405 25.323 1.00 82.00 89 GLU A CA 1
ATOM 733 C C . GLU A 1 89 ? -21.480 -8.604 23.811 1.00 82.00 89 GLU A C 1
ATOM 735 O O . GLU A 1 89 ? -20.539 -8.964 23.098 1.00 82.00 89 GLU A O 1
ATOM 740 N N . SER A 1 90 ? -22.697 -8.382 23.305 1.00 84.00 90 SER A N 1
ATOM 741 C CA . SER A 1 90 ? -23.007 -8.488 21.875 1.00 84.00 90 SER A CA 1
ATOM 742 C C . SER A 1 90 ? -22.240 -7.451 21.055 1.00 84.00 90 SER A C 1
ATOM 744 O O . SER A 1 90 ? -21.704 -7.792 20.004 1.00 84.00 90 SER A O 1
ATOM 746 N N . HIS A 1 91 ? -22.135 -6.215 21.547 1.00 83.50 91 HIS A N 1
ATOM 747 C CA . HIS A 1 91 ? -21.396 -5.133 20.903 1.00 83.50 91 HIS A CA 1
ATOM 748 C C . HIS A 1 91 ? -19.882 -5.308 21.039 1.00 83.50 91 HIS A C 1
ATOM 750 O O . HIS A 1 91 ? -19.161 -5.112 20.061 1.00 83.50 91 HIS A O 1
ATOM 756 N N . SER A 1 92 ? -19.403 -5.750 22.204 1.00 84.69 92 SER A N 1
ATOM 757 C CA . SER A 1 92 ? -17.982 -6.038 22.430 1.00 84.69 92 SER A CA 1
ATOM 758 C C . SER A 1 92 ? -17.446 -7.098 21.455 1.00 84.69 92 SER A C 1
ATOM 760 O O . SER A 1 92 ? -16.399 -6.910 20.834 1.00 84.69 92 SER A O 1
ATOM 762 N N . LYS A 1 93 ? -18.213 -8.171 21.208 1.00 86.56 93 LYS A N 1
ATOM 763 C CA . LYS A 1 93 ? -17.846 -9.235 20.250 1.00 86.56 93 LYS A CA 1
ATOM 764 C C . LYS A 1 93 ? -17.761 -8.764 18.794 1.00 86.56 93 LYS A C 1
ATOM 766 O O . LYS A 1 93 ? -17.144 -9.447 17.982 1.00 86.56 93 LYS A O 1
ATOM 771 N N . LEU A 1 94 ? -18.376 -7.632 18.441 1.00 86.75 94 LEU A N 1
ATOM 772 C CA . LEU A 1 94 ? -18.317 -7.083 17.081 1.00 86.75 94 LEU A CA 1
ATOM 773 C C . LEU A 1 94 ? -17.011 -6.328 16.803 1.00 86.75 94 LEU A C 1
ATOM 775 O O . LEU A 1 94 ? -16.642 -6.193 15.636 1.00 86.75 94 LEU A O 1
ATOM 779 N N . ILE A 1 95 ? -16.321 -5.853 17.844 1.00 87.25 95 ILE A N 1
ATOM 780 C CA . ILE A 1 95 ? -15.036 -5.158 17.737 1.00 87.25 95 ILE A CA 1
ATOM 781 C C . ILE A 1 95 ? -13.914 -6.183 17.929 1.00 87.25 95 ILE A C 1
ATOM 783 O O . ILE A 1 95 ? -13.440 -6.428 19.038 1.00 87.25 95 ILE A O 1
ATOM 787 N N . ASP A 1 96 ? -13.495 -6.817 16.834 1.00 84.75 96 ASP A N 1
ATOM 788 C CA . ASP A 1 96 ? -12.450 -7.841 16.857 1.00 84.75 96 ASP A CA 1
ATOM 789 C C . ASP A 1 96 ? -11.167 -7.377 16.157 1.00 84.75 96 ASP A C 1
ATOM 791 O O . ASP A 1 96 ? -10.975 -7.563 14.957 1.00 84.75 96 ASP A O 1
ATOM 795 N N . ILE A 1 97 ? -10.276 -6.773 16.942 1.00 84.50 97 ILE A N 1
ATOM 796 C CA . ILE A 1 97 ? -8.940 -6.342 16.502 1.00 84.50 97 ILE A CA 1
ATOM 797 C C . ILE A 1 97 ? -7.950 -7.510 16.556 1.00 84.50 97 ILE A C 1
ATOM 799 O O . ILE A 1 97 ? -6.960 -7.517 15.830 1.00 84.50 97 ILE A O 1
ATOM 803 N N . ASP A 1 98 ? -8.217 -8.509 17.399 1.00 80.88 98 ASP A N 1
ATOM 804 C CA . ASP A 1 98 ? -7.313 -9.634 17.637 1.00 80.88 98 ASP A CA 1
ATOM 805 C C . ASP A 1 98 ? -7.237 -10.549 16.401 1.00 80.88 98 ASP A C 1
ATOM 807 O O . ASP A 1 98 ? -6.201 -11.158 16.129 1.00 80.88 98 ASP A O 1
ATOM 811 N N . SER A 1 99 ? -8.310 -10.592 15.604 1.00 80.81 99 SER A N 1
ATOM 812 C CA . SER A 1 99 ? -8.353 -11.297 14.317 1.00 80.81 99 SER A CA 1
ATOM 813 C C . SER A 1 99 ? -7.579 -10.623 13.177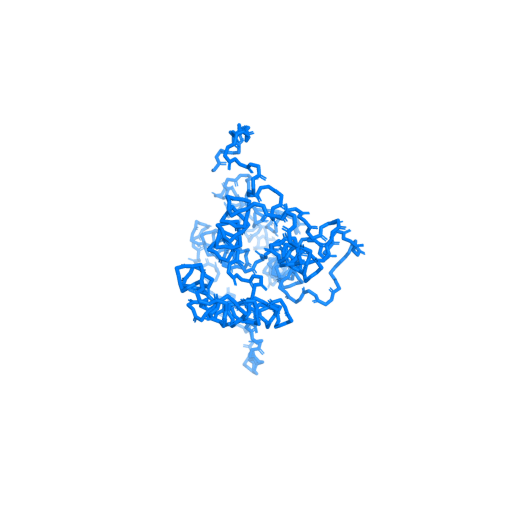 1.00 80.81 99 SER A C 1
ATOM 815 O O . SER A 1 99 ? -7.368 -11.255 12.137 1.00 80.81 99 SER A O 1
ATOM 817 N N . VAL A 1 100 ? -7.141 -9.365 13.336 1.00 81.56 100 VAL A N 1
ATOM 818 C CA . VAL A 1 100 ? -6.463 -8.609 12.273 1.00 81.56 100 VAL A CA 1
ATOM 819 C C . VAL A 1 100 ? -5.122 -9.277 11.934 1.00 81.56 100 VAL A C 1
ATOM 821 O O . VAL A 1 100 ? -4.207 -9.296 12.762 1.00 81.56 100 VAL A O 1
ATOM 824 N N . PRO A 1 101 ? -4.936 -9.794 10.701 1.00 79.56 101 PRO A N 1
ATOM 825 C CA . PRO A 1 101 ? -3.692 -10.454 10.325 1.00 79.56 101 PRO A CA 1
ATOM 826 C C . PRO A 1 101 ? -2.490 -9.517 10.429 1.00 79.56 101 PRO A C 1
ATOM 828 O O . PRO A 1 101 ? -2.602 -8.313 10.194 1.00 79.56 101 PRO A O 1
ATOM 831 N N . SER A 1 102 ? -1.299 -10.070 10.683 1.00 76.56 102 SER A N 1
ATOM 832 C CA . SER A 1 102 ? -0.068 -9.287 10.547 1.00 76.56 102 SER A CA 1
ATOM 833 C C . SER A 1 102 ? 0.150 -8.881 9.081 1.00 76.56 102 SER A C 1
ATOM 835 O O . SER A 1 102 ? 0.335 -9.751 8.237 1.00 76.56 102 SER A O 1
ATOM 837 N N . TYR A 1 103 ? 0.149 -7.587 8.750 1.00 73.38 103 TYR A N 1
ATOM 838 C CA . TYR A 1 103 ? 0.440 -7.069 7.400 1.00 73.38 103 TYR A CA 1
ATOM 839 C C . TYR A 1 103 ? 1.863 -6.519 7.266 1.00 73.38 103 TYR A C 1
ATOM 841 O O . TYR A 1 103 ? 2.340 -6.305 6.147 1.00 73.38 103 TYR A O 1
ATOM 849 N N . LYS A 1 104 ? 2.583 -6.352 8.386 1.00 70.00 104 LYS A N 1
ATOM 850 C CA . LYS A 1 104 ? 3.965 -5.844 8.402 1.00 70.00 104 LYS A CA 1
ATOM 851 C C . LYS A 1 104 ? 4.898 -6.681 7.523 1.00 70.00 104 LYS A C 1
ATOM 853 O O . LYS A 1 104 ? 5.705 -6.114 6.795 1.00 70.00 104 LYS A O 1
ATOM 858 N N . TRP A 1 105 ? 4.744 -8.009 7.510 1.00 64.81 105 TRP A N 1
ATOM 859 C CA . TRP A 1 105 ? 5.563 -8.899 6.674 1.00 64.81 105 TRP A CA 1
ATOM 860 C C . TRP A 1 105 ? 5.297 -8.724 5.170 1.00 64.81 105 TRP A C 1
ATOM 862 O O . TRP A 1 105 ? 6.236 -8.749 4.377 1.00 64.81 105 TRP A O 1
ATOM 872 N N . LYS A 1 106 ? 4.047 -8.465 4.752 1.00 68.38 106 LYS A N 1
ATOM 873 C CA . LYS A 1 106 ? 3.712 -8.220 3.333 1.00 68.38 106 LYS A CA 1
ATOM 874 C C . LYS A 1 106 ? 4.370 -6.941 2.814 1.00 68.38 106 LYS A C 1
ATOM 876 O O . LYS A 1 106 ? 4.780 -6.877 1.652 1.00 68.38 106 LYS A O 1
ATOM 881 N N . ARG A 1 107 ? 4.525 -5.951 3.697 1.00 74.69 107 ARG A N 1
ATOM 882 C CA . ARG A 1 107 ? 5.187 -4.670 3.424 1.00 74.69 107 ARG A CA 1
ATOM 883 C C . ARG A 1 107 ? 6.667 -4.666 3.805 1.00 74.69 107 ARG A C 1
ATOM 885 O O . ARG A 1 107 ? 7.300 -3.619 3.766 1.00 74.69 107 ARG A O 1
ATOM 892 N N . GLN A 1 108 ? 7.271 -5.818 4.104 1.00 70.69 108 GLN A N 1
ATOM 893 C CA . GLN A 1 108 ? 8.719 -5.859 4.260 1.00 70.69 108 GLN A CA 1
ATOM 894 C C . GLN A 1 108 ? 9.402 -5.510 2.934 1.00 70.69 108 GLN A C 1
ATOM 896 O O . GLN A 1 108 ? 9.142 -6.065 1.854 1.00 70.69 108 GLN A O 1
ATOM 901 N N . VAL A 1 109 ? 10.296 -4.538 3.046 1.00 65.25 109 VAL A N 1
ATOM 902 C CA . VAL A 1 109 ? 11.201 -4.082 2.004 1.00 65.25 109 VAL A CA 1
ATOM 903 C C . VAL A 1 109 ? 12.288 -5.152 1.896 1.00 65.25 109 VAL A C 1
ATOM 905 O O . VAL A 1 109 ? 13.155 -5.255 2.754 1.00 65.25 109 VAL A O 1
ATOM 908 N N . THR A 1 110 ? 12.240 -5.990 0.857 1.00 66.19 110 THR A N 1
ATOM 909 C CA . THR A 1 110 ? 13.252 -7.032 0.598 1.00 66.19 110 THR A CA 1
ATOM 910 C C . THR A 1 110 ? 14.662 -6.429 0.571 1.00 66.19 110 THR A C 1
ATOM 912 O O . THR A 1 110 ? 14.991 -5.679 -0.349 1.00 66.19 110 THR A O 1
ATOM 915 N N . GLN A 1 111 ? 15.509 -6.699 1.564 1.00 56.06 111 GLN A N 1
ATOM 916 C CA . GLN A 1 111 ? 16.867 -6.149 1.583 1.00 56.06 111 GLN A CA 1
ATOM 917 C C . GLN A 1 111 ? 17.641 -6.573 0.328 1.00 56.06 111 GLN A C 1
ATOM 919 O O . GLN A 1 111 ? 17.541 -7.714 -0.130 1.00 56.06 111 GLN A O 1
ATOM 924 N N . ARG A 1 112 ? 18.403 -5.641 -0.261 1.00 53.22 112 ARG A N 1
ATOM 925 C CA . ARG A 1 112 ? 19.382 -5.997 -1.291 1.00 53.22 112 ARG A CA 1
ATOM 926 C C . ARG A 1 112 ? 20.453 -6.835 -0.603 1.00 53.22 112 ARG A C 1
ATOM 928 O O . ARG A 1 112 ? 21.231 -6.296 0.174 1.00 53.22 112 ARG A O 1
ATOM 935 N N . VAL A 1 113 ? 20.508 -8.129 -0.902 1.00 47.28 113 VAL A N 1
ATOM 936 C CA . VAL A 1 113 ? 21.688 -8.930 -0.575 1.00 47.28 113 VAL A CA 1
ATOM 937 C C . VAL A 1 113 ? 22.832 -8.378 -1.432 1.00 47.28 113 VAL A C 1
ATOM 939 O O . VAL A 1 113 ? 22.701 -8.373 -2.663 1.00 47.28 113 VAL A O 1
ATOM 942 N N . PRO A 1 114 ? 23.931 -7.866 -0.849 1.00 40.97 114 PRO A N 1
ATOM 943 C CA . PRO A 1 114 ? 25.079 -7.445 -1.631 1.00 40.97 114 PRO A CA 1
ATOM 944 C C . PRO A 1 114 ? 25.700 -8.704 -2.237 1.00 40.97 114 PRO A C 1
ATOM 946 O O . PRO A 1 114 ? 26.417 -9.448 -1.574 1.00 40.97 114 PRO A O 1
ATOM 949 N N . SER A 1 115 ? 25.398 -8.997 -3.502 1.00 45.28 115 SER A N 1
ATOM 950 C CA . SER A 1 115 ? 26.087 -10.070 -4.208 1.00 45.28 115 SER A CA 1
ATOM 951 C C . SER A 1 115 ? 27.514 -9.602 -4.508 1.00 45.28 115 SER A C 1
ATOM 953 O O . SER A 1 115 ? 27.735 -8.823 -5.437 1.00 45.28 115 SER A O 1
ATOM 955 N N . VAL A 1 116 ? 28.486 -10.097 -3.744 1.00 47.09 116 VAL A N 1
ATOM 956 C CA . VAL A 1 116 ? 29.932 -9.903 -3.978 1.00 47.09 116 VAL A CA 1
ATOM 957 C C . VAL A 1 116 ? 30.403 -10.638 -5.255 1.00 47.09 116 VAL A C 1
ATOM 959 O O . VAL A 1 116 ? 31.542 -10.513 -5.697 1.00 47.09 116 VAL A O 1
ATOM 962 N N . SER A 1 117 ? 29.520 -11.380 -5.928 1.00 49.25 117 SER A N 1
ATOM 963 C CA . SER A 1 117 ? 29.816 -12.045 -7.195 1.00 49.25 117 SER A CA 1
ATOM 964 C C . SER A 1 117 ? 29.743 -11.076 -8.382 1.00 49.25 117 SER A C 1
ATOM 966 O O . SER A 1 117 ? 28.691 -10.494 -8.652 1.00 49.25 117 SER A O 1
ATOM 968 N N . LYS A 1 118 ? 30.846 -10.963 -9.135 1.00 46.75 118 LYS A N 1
ATOM 969 C CA . LYS A 1 118 ? 30.965 -10.244 -10.420 1.00 46.75 118 LYS A CA 1
ATOM 970 C C . LYS A 1 118 ? 29.706 -10.446 -11.291 1.00 46.75 118 LYS A C 1
ATOM 972 O O . LYS A 1 118 ? 29.480 -11.539 -11.809 1.00 46.75 118 LYS A O 1
ATOM 977 N N . LYS A 1 119 ? 28.898 -9.387 -11.460 1.00 49.81 119 LYS A N 1
ATOM 978 C CA . LYS A 1 119 ? 27.582 -9.329 -12.145 1.00 49.81 119 LYS A CA 1
ATOM 979 C C . LYS A 1 119 ? 27.625 -9.568 -13.672 1.00 49.81 119 LYS A C 1
ATOM 981 O O . LYS A 1 119 ? 26.910 -8.917 -14.424 1.00 49.81 119 LYS A O 1
ATOM 986 N N . ARG A 1 120 ? 28.455 -10.491 -14.167 1.00 49.75 120 ARG A N 1
ATOM 987 C CA . ARG A 1 120 ? 28.591 -10.775 -15.610 1.00 49.75 120 ARG A CA 1
ATOM 988 C C . ARG A 1 120 ? 27.645 -11.871 -16.122 1.00 49.75 120 ARG A C 1
ATOM 990 O O . ARG A 1 120 ? 27.556 -12.067 -17.323 1.00 49.75 120 ARG A O 1
ATOM 997 N N . LYS A 1 121 ? 26.935 -12.584 -15.236 1.00 50.78 121 LYS A N 1
ATOM 998 C CA . LYS A 1 121 ? 26.136 -13.774 -15.598 1.00 50.78 121 LYS A CA 1
ATOM 999 C C . LYS A 1 121 ? 24.731 -13.482 -16.155 1.00 50.78 121 LYS A C 1
ATOM 1001 O O . LYS A 1 121 ? 24.139 -14.377 -16.737 1.00 50.78 121 LYS A O 1
ATOM 1006 N N . MET A 1 122 ? 24.205 -12.260 -16.015 1.00 48.97 122 MET A N 1
ATOM 1007 C CA . MET A 1 122 ? 22.841 -11.933 -16.475 1.00 48.97 122 MET A CA 1
ATOM 1008 C C . MET A 1 122 ? 22.765 -11.658 -17.987 1.00 48.97 122 MET A C 1
ATOM 1010 O O . MET A 1 122 ? 21.733 -11.909 -18.598 1.00 48.97 122 MET A O 1
ATOM 1014 N N . SER A 1 123 ? 23.845 -11.160 -18.612 1.00 53.12 123 SER A N 1
ATOM 1015 C CA . SER A 1 123 ? 23.782 -10.724 -20.018 1.00 53.12 123 SER A CA 1
ATOM 1016 C C . SER A 1 123 ? 23.669 -11.879 -21.014 1.00 53.12 123 SER A C 1
ATOM 1018 O O . SER A 1 123 ? 23.245 -11.646 -22.135 1.00 53.12 123 SER A O 1
ATOM 1020 N N . LEU A 1 124 ? 24.057 -13.100 -20.626 1.00 53.16 124 LEU A N 1
ATOM 1021 C CA . LEU A 1 124 ? 23.996 -14.277 -21.501 1.00 53.16 124 LEU A CA 1
ATOM 1022 C C . LEU A 1 124 ? 22.591 -14.895 -21.558 1.00 53.16 124 LEU A C 1
ATOM 1024 O O . LEU A 1 124 ? 22.238 -15.489 -22.566 1.00 53.16 124 LEU A O 1
ATOM 1028 N N . LEU A 1 125 ? 21.784 -14.747 -20.500 1.00 62.09 125 LEU A N 1
ATOM 1029 C CA . LEU A 1 125 ? 20.409 -15.264 -20.469 1.00 62.09 125 LEU A CA 1
ATOM 1030 C C . LEU A 1 125 ? 19.434 -14.360 -21.235 1.00 62.09 125 LEU A C 1
ATOM 1032 O O . LEU A 1 125 ? 18.475 -14.854 -21.812 1.00 62.09 125 LEU A O 1
ATOM 1036 N N . PHE A 1 126 ? 19.696 -13.049 -21.274 1.00 64.31 126 PHE A N 1
ATOM 1037 C CA . PHE A 1 126 ? 18.839 -12.088 -21.975 1.00 64.31 126 PHE A CA 1
ATOM 1038 C C . PHE A 1 126 ? 18.783 -12.325 -23.488 1.00 64.31 126 PHE A C 1
ATOM 1040 O O . PHE A 1 126 ? 17.716 -12.205 -24.077 1.00 64.31 126 PHE A O 1
ATOM 1047 N N . ASP A 1 127 ? 19.910 -12.683 -24.112 1.00 67.38 127 ASP A N 1
ATOM 1048 C CA . ASP A 1 127 ? 19.997 -12.859 -25.570 1.00 67.38 127 ASP A CA 1
ATOM 1049 C C . ASP A 1 127 ? 19.134 -14.035 -26.088 1.00 67.38 127 ASP A C 1
ATOM 1051 O O . ASP A 1 127 ? 18.919 -14.155 -27.294 1.00 67.38 127 ASP A O 1
ATOM 1055 N N . HIS A 1 128 ? 18.626 -14.885 -25.187 1.00 70.56 128 HIS A N 1
ATOM 1056 C CA . HIS A 1 128 ? 17.784 -16.046 -25.495 1.00 70.56 128 HIS A CA 1
ATOM 1057 C C . HIS A 1 128 ? 16.382 -15.976 -24.881 1.00 70.56 128 HIS A C 1
ATOM 1059 O O . HIS A 1 128 ? 15.590 -16.891 -25.093 1.00 70.56 128 HIS A O 1
ATOM 1065 N N . LEU A 1 129 ? 16.085 -14.931 -24.105 1.00 79.88 129 LEU A N 1
ATOM 1066 C CA . LEU A 1 129 ? 14.792 -14.786 -23.454 1.00 79.88 129 LEU A CA 1
ATOM 1067 C C . LEU A 1 129 ? 13.780 -14.230 -24.455 1.00 79.88 129 LEU A C 1
ATOM 1069 O O . LEU A 1 129 ? 14.043 -13.206 -25.088 1.00 79.88 129 LEU A O 1
ATOM 1073 N N . ASP A 1 130 ? 12.632 -14.890 -24.582 1.00 86.00 130 ASP A N 1
ATOM 1074 C CA . ASP A 1 130 ? 11.580 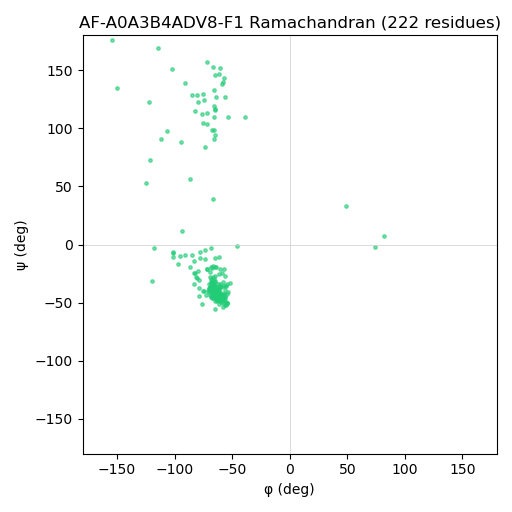-14.433 -25.483 1.00 86.00 130 ASP A CA 1
ATOM 1075 C C . ASP A 1 130 ? 11.002 -13.079 -25.033 1.00 86.00 130 ASP A C 1
ATOM 1077 O O . ASP A 1 130 ? 10.894 -12.782 -23.837 1.00 86.00 130 ASP A O 1
ATOM 1081 N N . SER A 1 131 ? 10.607 -12.247 -26.001 1.00 85.75 131 SER A N 1
ATOM 1082 C CA . SER A 1 131 ? 10.060 -10.915 -25.723 1.00 85.75 131 SER A CA 1
ATOM 1083 C C . SER A 1 131 ? 8.783 -10.975 -24.878 1.00 85.75 131 SER A C 1
ATOM 1085 O O . SER A 1 131 ? 8.566 -10.087 -24.051 1.00 85.75 131 SER A O 1
ATOM 1087 N N . SER A 1 132 ? 7.955 -12.012 -25.057 1.00 86.31 132 SER A N 1
ATOM 1088 C CA . SER A 1 132 ? 6.726 -12.198 -24.285 1.00 86.31 132 SER A CA 1
ATOM 1089 C C . SER A 1 132 ? 7.014 -12.627 -22.852 1.00 86.31 132 SER A C 1
ATOM 1091 O O . SER A 1 132 ? 6.433 -12.086 -21.914 1.00 86.31 132 SER A O 1
ATOM 1093 N N . GLU A 1 133 ? 7.951 -13.554 -22.666 1.00 87.25 133 GLU A N 1
ATOM 1094 C CA . GLU A 1 133 ? 8.345 -14.029 -21.338 1.00 87.25 133 GLU A CA 1
ATOM 1095 C C . GLU A 1 133 ? 8.991 -12.905 -20.513 1.00 87.25 133 GLU A C 1
ATOM 1097 O O . GLU A 1 133 ? 8.711 -12.738 -19.324 1.00 87.25 133 GLU A O 1
ATOM 1102 N N . LEU A 1 134 ? 9.828 -12.073 -21.138 1.00 87.44 134 LEU A N 1
ATOM 1103 C CA . LEU A 1 134 ? 10.388 -10.903 -20.466 1.00 87.44 134 LEU A CA 1
ATOM 1104 C C . LEU A 1 134 ? 9.301 -9.890 -20.077 1.00 87.44 134 LEU A C 1
ATOM 1106 O O . LEU A 1 134 ? 9.361 -9.322 -18.984 1.00 87.44 134 LEU A O 1
ATOM 1110 N N . ALA A 1 135 ? 8.310 -9.673 -20.943 1.00 86.06 135 ALA A N 1
ATOM 1111 C CA . ALA A 1 135 ? 7.187 -8.791 -20.646 1.00 86.06 135 ALA A CA 1
ATOM 1112 C C . ALA A 1 135 ? 6.364 -9.286 -19.446 1.00 86.06 135 ALA A C 1
ATOM 1114 O O . ALA A 1 135 ? 6.051 -8.506 -18.542 1.00 86.06 135 ALA A O 1
ATOM 1115 N N . GLU A 1 136 ? 6.081 -10.587 -19.385 1.00 86.94 136 GLU A N 1
ATOM 1116 C CA . GLU A 1 136 ? 5.372 -11.205 -18.264 1.00 86.94 136 GLU A CA 1
ATOM 1117 C C . GLU A 1 136 ? 6.146 -11.045 -16.949 1.00 86.94 136 GLU A C 1
ATOM 1119 O O . GLU A 1 136 ? 5.581 -10.622 -15.939 1.00 86.94 136 GLU A O 1
ATOM 1124 N N . HIS A 1 137 ? 7.459 -11.287 -16.961 1.00 87.31 137 HIS A N 1
ATOM 1125 C CA . HIS A 1 137 ? 8.297 -11.113 -15.777 1.00 87.31 137 HIS A CA 1
ATOM 1126 C C . HIS A 1 137 ? 8.343 -9.660 -15.282 1.00 87.31 137 HIS A C 1
ATOM 1128 O O . HIS A 1 137 ? 8.254 -9.424 -14.073 1.00 87.31 137 HIS A O 1
ATOM 1134 N N . LEU A 1 138 ? 8.469 -8.680 -16.184 1.00 87.38 138 LEU A N 1
ATOM 1135 C CA . LEU A 1 138 ? 8.437 -7.259 -15.815 1.00 87.38 138 LEU A CA 1
ATOM 1136 C C . LEU A 1 138 ? 7.073 -6.867 -15.236 1.00 87.38 138 LEU A C 1
ATOM 1138 O O . LEU A 1 138 ? 7.019 -6.270 -14.159 1.00 87.38 138 LEU A O 1
ATOM 1142 N N . THR A 1 139 ? 5.987 -7.305 -15.878 1.00 87.38 139 THR A N 1
ATOM 1143 C CA . THR A 1 139 ? 4.615 -7.101 -15.395 1.00 87.38 139 THR A CA 1
ATOM 1144 C C . THR A 1 139 ? 4.416 -7.717 -14.011 1.00 87.38 139 THR A C 1
ATOM 1146 O O . THR A 1 139 ? 3.843 -7.090 -13.121 1.00 87.38 139 THR A O 1
ATOM 1149 N N . PHE A 1 140 ? 4.930 -8.926 -13.781 1.00 86.12 140 PHE A N 1
ATOM 1150 C CA . PHE A 1 140 ? 4.841 -9.590 -12.484 1.00 86.12 140 PHE A CA 1
ATOM 1151 C C . PHE A 1 140 ? 5.618 -8.842 -11.392 1.00 86.12 140 PHE A C 1
ATOM 1153 O O . PHE A 1 140 ? 5.133 -8.709 -10.264 1.00 86.12 140 PHE A O 1
ATOM 1160 N N . LEU A 1 141 ? 6.813 -8.327 -11.706 1.00 87.75 141 LEU A N 1
ATOM 1161 C CA . LEU A 1 141 ? 7.599 -7.511 -10.775 1.00 87.75 141 LEU A CA 1
ATOM 1162 C C . LEU A 1 141 ? 6.881 -6.204 -10.421 1.00 87.75 141 LEU A C 1
ATOM 1164 O O . LEU A 1 141 ? 6.817 -5.851 -9.239 1.00 87.75 141 LEU A O 1
ATOM 1168 N N . GLU A 1 142 ? 6.322 -5.517 -11.420 1.00 87.19 142 GLU A N 1
ATOM 1169 C CA . GLU A 1 142 ? 5.497 -4.322 -11.233 1.00 87.19 142 GLU A CA 1
ATOM 1170 C C . GLU A 1 142 ? 4.294 -4.634 -10.343 1.00 87.19 142 GLU A C 1
ATOM 1172 O O . GLU A 1 142 ? 4.137 -4.002 -9.301 1.00 87.19 142 GLU A O 1
ATOM 1177 N N . TYR A 1 143 ? 3.505 -5.655 -10.692 1.00 86.69 143 TYR A N 1
ATOM 1178 C CA . TYR A 1 143 ? 2.326 -6.085 -9.942 1.00 86.69 143 TYR A CA 1
ATOM 1179 C C . TYR A 1 143 ? 2.664 -6.382 -8.479 1.00 86.69 143 TYR A C 1
ATOM 1181 O O . TYR A 1 143 ? 2.058 -5.831 -7.559 1.00 86.69 143 TYR A O 1
ATOM 1189 N N . LYS A 1 144 ? 3.699 -7.194 -8.239 1.00 86.44 144 LYS A N 1
ATOM 1190 C CA . LYS A 1 144 ? 4.122 -7.562 -6.883 1.00 86.44 144 LYS A CA 1
ATOM 1191 C C . LYS A 1 144 ? 4.583 -6.354 -6.068 1.00 86.44 144 LYS A C 1
ATOM 1193 O O . LYS A 1 144 ? 4.404 -6.343 -4.849 1.00 86.44 144 LYS A O 1
ATOM 1198 N N . SER A 1 145 ? 5.205 -5.362 -6.706 1.00 87.69 145 SER A N 1
ATOM 1199 C CA . SER A 1 145 ? 5.593 -4.120 -6.034 1.00 87.69 145 SER A CA 1
ATOM 1200 C C . SER A 1 145 ? 4.391 -3.205 -5.795 1.00 87.69 145 SER A C 1
ATOM 1202 O O . SER A 1 145 ? 4.291 -2.618 -4.720 1.00 87.69 145 SER A O 1
ATOM 1204 N N . PHE A 1 146 ? 3.472 -3.117 -6.756 1.00 88.25 146 PHE A N 1
ATOM 1205 C CA . PHE A 1 146 ? 2.271 -2.288 -6.702 1.00 88.25 146 PHE A CA 1
ATOM 1206 C C . PHE A 1 146 ? 1.312 -2.740 -5.596 1.00 88.25 146 PHE A C 1
ATOM 1208 O O . PHE A 1 146 ? 0.860 -1.919 -4.807 1.00 88.25 146 PHE A O 1
ATOM 1215 N N . CYS A 1 147 ? 1.086 -4.049 -5.439 1.00 86.50 147 CYS A N 1
ATOM 1216 C CA . CYS A 1 147 ? 0.211 -4.601 -4.396 1.00 86.50 147 CYS A CA 1
ATOM 1217 C C . CYS A 1 147 ? 0.655 -4.302 -2.952 1.00 86.50 147 CYS A C 1
ATOM 1219 O O . CYS A 1 147 ? -0.084 -4.596 -2.014 1.00 86.50 147 CYS A O 1
ATOM 1221 N N . LYS A 1 148 ? 1.869 -3.776 -2.743 1.00 87.00 148 LYS A N 1
ATOM 1222 C CA . LYS A 1 148 ? 2.347 -3.352 -1.419 1.00 87.00 148 LYS A CA 1
ATOM 1223 C C . LYS A 1 148 ? 1.957 -1.916 -1.071 1.00 87.00 148 LYS A C 1
ATOM 1225 O O . LYS A 1 148 ? 2.037 -1.562 0.110 1.00 87.00 148 LYS A O 1
ATOM 1230 N N . ILE A 1 149 ? 1.608 -1.113 -2.077 1.00 89.00 149 ILE A N 1
ATOM 1231 C CA . ILE A 1 149 ? 1.241 0.294 -1.932 1.00 89.00 149 ILE A CA 1
ATOM 1232 C C . ILE A 1 149 ? -0.171 0.364 -1.359 1.00 89.00 149 ILE A C 1
ATOM 1234 O O . ILE A 1 149 ? -1.089 -0.288 -1.854 1.00 89.00 149 ILE A O 1
ATOM 1238 N N . LEU A 1 150 ? -0.335 1.151 -0.305 1.00 88.12 150 LEU A N 1
ATOM 1239 C CA . LEU A 1 150 ? -1.610 1.391 0.357 1.00 88.12 150 LEU A CA 1
ATOM 1240 C C . LEU A 1 150 ? -2.041 2.843 0.200 1.00 88.12 150 LEU A C 1
ATOM 1242 O O . LEU A 1 150 ? -1.257 3.716 -0.164 1.00 88.12 150 LEU A O 1
ATOM 1246 N N . PHE A 1 151 ? -3.290 3.119 0.564 1.00 85.75 151 PHE A N 1
ATOM 1247 C CA . PHE A 1 151 ? -3.842 4.469 0.546 1.00 85.75 151 PHE A CA 1
ATOM 1248 C C . PHE A 1 151 ? -2.999 5.484 1.334 1.00 85.75 151 PHE A C 1
ATOM 1250 O O . PHE A 1 151 ? -2.754 6.586 0.850 1.00 85.75 151 PHE A O 1
ATOM 1257 N N . GLN A 1 152 ? -2.482 5.091 2.502 1.00 84.81 152 GLN A N 1
ATOM 1258 C CA . GLN A 1 152 ? -1.606 5.932 3.327 1.00 84.81 152 GLN A CA 1
ATOM 1259 C C . GLN A 1 152 ? -0.338 6.382 2.583 1.00 84.81 152 GLN A C 1
ATOM 1261 O O . GLN A 1 152 ? 0.139 7.495 2.799 1.00 84.81 152 GLN A O 1
ATOM 1266 N N . ASP A 1 153 ? 0.180 5.552 1.672 1.00 90.12 153 ASP A N 1
ATOM 1267 C CA . ASP A 1 153 ? 1.363 5.888 0.883 1.00 90.12 153 ASP A CA 1
ATOM 1268 C C . ASP A 1 153 ? 1.048 6.994 -0.129 1.00 90.12 153 ASP A C 1
ATOM 1270 O O . ASP A 1 153 ? 1.842 7.918 -0.301 1.00 90.12 153 ASP A O 1
ATOM 1274 N N . TYR A 1 154 ? -0.124 6.923 -0.769 1.00 90.31 154 TYR A N 1
ATOM 1275 C CA . TYR A 1 154 ? -0.602 7.969 -1.674 1.00 90.31 154 TYR A CA 1
ATOM 1276 C C . TYR A 1 154 ? -0.914 9.261 -0.928 1.00 90.31 154 TYR A C 1
ATOM 1278 O O . TYR A 1 154 ? -0.506 10.329 -1.376 1.00 90.31 154 TYR A O 1
ATOM 1286 N N . HIS A 1 155 ? -1.594 9.166 0.216 1.00 87.06 155 HIS A N 1
ATOM 1287 C CA . HIS A 1 155 ? -1.890 10.317 1.062 1.00 87.06 155 HIS A CA 1
ATOM 1288 C C . HIS A 1 155 ? -0.601 11.047 1.461 1.00 87.06 155 HIS A C 1
ATOM 1290 O O . HIS A 1 155 ? -0.471 12.241 1.202 1.00 87.06 155 HIS A O 1
ATOM 1296 N N . SER A 1 156 ? 0.392 10.323 1.995 1.00 88.38 156 SER A N 1
ATOM 1297 C CA . SER A 1 156 ? 1.695 10.907 2.336 1.00 88.38 156 SER A CA 1
ATOM 1298 C C . SER A 1 156 ? 2.357 11.564 1.121 1.00 88.38 156 SER A C 1
ATOM 1300 O O . SER A 1 156 ? 2.782 12.714 1.200 1.00 88.38 156 SER A O 1
ATOM 1302 N N . PHE A 1 157 ? 2.387 10.883 -0.028 1.00 91.19 157 PHE A N 1
ATOM 1303 C CA . PHE A 1 157 ? 3.013 11.420 -1.235 1.00 91.19 157 PHE A CA 1
ATOM 1304 C C . PHE A 1 157 ? 2.362 12.716 -1.728 1.00 91.19 157 PHE A C 1
ATOM 1306 O O . PHE A 1 157 ? 3.063 13.662 -2.072 1.00 91.19 157 PHE A O 1
ATOM 1313 N N . VAL A 1 158 ? 1.029 12.780 -1.758 1.00 91.12 158 VAL A N 1
ATOM 1314 C CA . VAL A 1 158 ? 0.317 13.977 -2.227 1.00 91.12 158 VAL A CA 1
ATOM 1315 C C . VAL A 1 158 ? 0.468 15.134 -1.242 1.00 91.12 158 VAL A C 1
ATOM 1317 O O . VAL A 1 158 ? 0.648 16.266 -1.680 1.00 91.12 158 VAL A O 1
ATOM 1320 N N . MET A 1 159 ? 0.448 14.865 0.067 1.00 87.12 159 MET A N 1
ATOM 1321 C CA . MET A 1 159 ? 0.602 15.908 1.087 1.00 87.12 159 MET A CA 1
ATOM 1322 C C . MET A 1 159 ? 2.006 16.529 1.091 1.00 87.12 159 MET A C 1
ATOM 1324 O O . MET A 1 159 ? 2.137 17.724 1.343 1.00 87.12 159 MET A O 1
ATOM 1328 N N . HIS A 1 160 ? 3.047 15.750 0.782 1.00 88.12 160 HIS A N 1
ATOM 1329 C CA . HIS A 1 160 ? 4.434 16.235 0.755 1.00 88.12 160 HIS A CA 1
ATOM 1330 C C . HIS A 1 160 ? 4.929 16.633 -0.647 1.00 88.12 160 HIS A C 1
ATOM 1332 O O . HIS A 1 160 ? 5.953 17.299 -0.772 1.00 88.12 160 HIS A O 1
ATOM 1338 N N . GLY A 1 161 ? 4.242 16.213 -1.714 1.00 87.44 161 GLY A N 1
ATOM 1339 C CA . GLY A 1 161 ? 4.666 16.404 -3.109 1.00 87.44 161 GLY A CA 1
ATOM 1340 C C . GLY A 1 161 ? 5.822 15.497 -3.558 1.00 87.44 161 GLY A C 1
ATOM 1341 O O . GLY A 1 161 ? 6.231 15.542 -4.718 1.00 87.44 161 GLY A O 1
ATOM 1342 N N . CYS A 1 162 ? 6.353 14.667 -2.662 1.00 86.00 162 CYS A N 1
ATOM 1343 C CA . CYS A 1 162 ? 7.405 13.693 -2.922 1.00 86.00 162 CYS A CA 1
ATOM 1344 C C . CYS A 1 162 ? 7.325 12.538 -1.913 1.00 86.00 162 CYS A C 1
ATOM 1346 O O . CYS A 1 162 ? 6.496 12.528 -1.002 1.00 86.00 162 CYS A O 1
ATOM 1348 N N . THR A 1 163 ? 8.172 11.524 -2.081 1.00 87.69 163 THR A N 1
ATOM 1349 C CA . THR A 1 163 ? 8.291 10.454 -1.091 1.00 87.69 163 THR A CA 1
ATOM 1350 C C . THR A 1 163 ? 9.086 10.940 0.118 1.00 87.69 163 THR A C 1
ATOM 1352 O O . THR A 1 163 ? 10.285 11.187 0.005 1.00 87.69 163 THR A O 1
ATOM 1355 N N . VAL A 1 164 ? 8.417 11.056 1.263 1.00 86.69 164 VAL A N 1
ATOM 1356 C CA . VAL A 1 164 ? 9.028 11.339 2.569 1.00 86.69 164 VAL A CA 1
ATOM 1357 C C . VAL A 1 164 ? 8.641 10.203 3.509 1.00 86.69 164 VAL A C 1
ATOM 1359 O O . VAL A 1 164 ? 7.454 9.901 3.642 1.00 86.69 164 VAL A O 1
ATOM 1362 N N . ASP A 1 165 ? 9.639 9.524 4.085 1.00 84.88 165 ASP A N 1
ATOM 1363 C CA . ASP A 1 165 ? 9.473 8.364 4.976 1.00 84.88 165 ASP A CA 1
ATOM 1364 C C . ASP A 1 165 ? 8.523 7.279 4.427 1.00 84.88 165 ASP A C 1
ATOM 1366 O O . ASP A 1 165 ? 7.818 6.586 5.164 1.00 84.88 165 ASP A O 1
ATOM 1370 N N . ASN A 1 166 ? 8.511 7.103 3.100 1.00 87.31 166 ASN A N 1
ATOM 1371 C CA . ASN A 1 166 ? 7.618 6.187 2.395 1.00 87.31 166 ASN A CA 1
ATOM 1372 C C . ASN A 1 166 ? 8.417 5.146 1.589 1.00 87.31 166 ASN A C 1
ATOM 1374 O O . ASN A 1 166 ? 8.452 5.182 0.353 1.00 87.31 166 ASN A O 1
ATOM 1378 N N . PRO A 1 167 ? 9.049 4.173 2.270 1.00 88.94 167 PRO A N 1
ATOM 1379 C CA . PRO A 1 167 ? 9.979 3.242 1.635 1.00 88.94 167 PRO A CA 1
ATOM 1380 C C . PRO A 1 167 ? 9.303 2.290 0.635 1.00 88.94 167 PRO A C 1
ATOM 1382 O O . PRO A 1 167 ? 9.976 1.679 -0.197 1.00 88.94 167 PRO A O 1
ATOM 1385 N N . ILE A 1 168 ? 7.978 2.124 0.705 1.00 89.38 168 ILE A N 1
ATOM 1386 C CA . ILE A 1 168 ? 7.223 1.279 -0.226 1.00 89.38 168 ILE A CA 1
ATOM 1387 C C . ILE A 1 168 ? 7.063 1.979 -1.567 1.00 89.38 168 ILE A C 1
ATOM 1389 O O . ILE A 1 168 ? 7.408 1.399 -2.602 1.00 89.38 168 ILE A O 1
ATOM 1393 N N . LEU A 1 169 ? 6.590 3.226 -1.550 1.00 89.81 169 LEU A N 1
ATOM 1394 C CA . LEU A 1 169 ? 6.418 4.000 -2.770 1.00 89.81 169 LEU A CA 1
ATOM 1395 C C . LEU A 1 169 ? 7.771 4.358 -3.396 1.00 89.81 169 LEU A C 1
ATOM 1397 O O . LEU A 1 169 ? 7.935 4.203 -4.605 1.00 89.81 169 LEU A O 1
ATOM 1401 N N . GLU A 1 170 ? 8.777 4.708 -2.585 1.00 90.25 170 GLU A N 1
ATOM 1402 C CA . GLU A 1 170 ? 10.160 4.902 -3.052 1.00 90.25 170 GLU A CA 1
ATOM 1403 C C . GLU A 1 170 ? 10.687 3.682 -3.793 1.00 90.25 170 GLU A C 1
ATOM 1405 O O . GLU A 1 170 ? 11.328 3.797 -4.838 1.00 90.25 170 GLU A O 1
ATOM 1410 N N . ARG A 1 171 ? 10.411 2.487 -3.269 1.00 88.25 171 ARG A N 1
ATOM 1411 C CA . ARG A 1 171 ? 10.863 1.247 -3.886 1.00 88.25 171 ARG A CA 1
ATOM 1412 C C . ARG A 1 171 ? 10.137 0.944 -5.187 1.00 88.25 171 ARG A C 1
ATOM 1414 O O . ARG A 1 171 ? 10.780 0.445 -6.109 1.00 88.25 171 ARG A O 1
ATOM 1421 N N . PHE A 1 172 ? 8.844 1.242 -5.271 1.00 89.94 172 PHE A N 1
ATOM 1422 C CA . PHE A 1 172 ? 8.090 1.123 -6.516 1.00 89.94 172 PHE A CA 1
ATOM 1423 C C . PHE A 1 172 ? 8.645 2.071 -7.593 1.00 89.94 172 PHE A C 1
ATOM 1425 O O . PHE A 1 172 ? 8.949 1.631 -8.700 1.00 89.94 172 PHE A O 1
ATOM 1432 N N . ILE A 1 173 ? 8.899 3.336 -7.242 1.00 87.94 173 ILE A N 1
ATOM 1433 C CA . ILE A 1 173 ? 9.536 4.318 -8.138 1.00 87.94 173 ILE A CA 1
ATOM 1434 C C . ILE A 1 173 ? 10.952 3.860 -8.527 1.00 87.94 173 ILE A C 1
ATOM 1436 O O . ILE A 1 173 ? 11.345 3.902 -9.692 1.00 87.94 173 ILE A O 1
ATOM 1440 N N . THR A 1 174 ? 11.723 3.353 -7.564 1.00 88.81 174 THR A N 1
ATOM 1441 C CA . THR A 1 174 ? 13.081 2.851 -7.805 1.00 88.81 174 THR A CA 1
ATOM 1442 C C . THR A 1 174 ? 13.087 1.625 -8.714 1.00 88.81 174 THR A C 1
ATOM 1444 O O . THR A 1 174 ? 14.012 1.486 -9.512 1.00 88.81 174 THR A O 1
ATOM 1447 N N . LEU A 1 175 ? 12.096 0.731 -8.618 1.00 87.62 175 LEU A N 1
ATOM 1448 C CA . LEU A 1 175 ? 11.960 -0.423 -9.512 1.00 87.62 175 LEU A CA 1
ATOM 1449 C C . LEU A 1 175 ? 11.828 0.045 -10.961 1.00 87.62 175 LEU A C 1
ATOM 1451 O O . LEU A 1 175 ? 12.592 -0.416 -11.806 1.00 87.62 175 LEU A O 1
ATOM 1455 N N . PHE A 1 176 ? 10.935 1.003 -11.213 1.00 81.94 176 PHE A N 1
ATOM 1456 C CA . PHE A 1 176 ? 10.747 1.609 -12.530 1.00 81.94 176 PHE A CA 1
ATOM 1457 C C . PHE A 1 176 ? 12.065 2.176 -13.078 1.00 81.94 176 PHE A C 1
ATOM 1459 O O . PHE A 1 176 ? 12.525 1.771 -14.144 1.00 81.94 176 PHE A O 1
ATOM 1466 N N . ASN A 1 177 ? 12.747 3.012 -12.289 1.00 86.94 177 ASN A N 1
ATOM 1467 C CA . ASN A 1 177 ? 14.034 3.598 -12.678 1.00 86.94 177 ASN A CA 1
ATOM 1468 C C . ASN A 1 177 ? 15.125 2.538 -12.904 1.00 86.94 177 ASN A C 1
ATOM 1470 O O . ASN A 1 177 ? 15.958 2.671 -13.799 1.00 86.94 177 ASN A O 1
ATOM 1474 N N . SER A 1 178 ? 15.123 1.469 -12.103 1.00 87.25 178 SER A N 1
ATOM 1475 C CA . SER A 1 178 ? 16.096 0.379 -12.213 1.00 87.25 178 SER A CA 1
ATOM 1476 C C . SER A 1 178 ? 15.892 -0.442 -13.485 1.00 87.25 178 SER A C 1
ATOM 1478 O O . SER A 1 178 ? 16.881 -0.871 -14.076 1.00 87.25 178 SER A O 1
ATOM 1480 N N . VAL A 1 179 ? 14.644 -0.652 -13.920 1.00 87.75 179 VAL A N 1
ATOM 1481 C CA . VAL A 1 179 ? 14.337 -1.306 -15.203 1.00 87.75 179 VAL A CA 1
ATOM 1482 C C . VAL A 1 179 ? 14.844 -0.441 -16.353 1.00 87.75 179 VAL A C 1
ATOM 1484 O O . VAL A 1 179 ? 15.605 -0.936 -17.183 1.00 87.75 179 VAL A O 1
ATOM 1487 N N . SER A 1 180 ? 14.535 0.858 -16.341 1.00 87.44 180 SER A N 1
ATOM 1488 C CA . SER A 1 180 ? 15.024 1.814 -17.340 1.00 87.44 180 SER A CA 1
ATOM 1489 C C . SER A 1 180 ? 16.552 1.805 -17.452 1.00 87.44 180 SER A C 1
ATOM 1491 O O . SER A 1 180 ? 17.111 1.639 -18.536 1.00 87.44 180 SER A O 1
ATOM 1493 N N . GLN A 1 181 ? 17.250 1.910 -16.318 1.00 86.81 181 GLN A N 1
ATOM 1494 C CA . GLN A 1 181 ? 18.711 1.880 -16.280 1.00 86.81 181 GLN A CA 1
ATOM 1495 C C . GLN A 1 181 ? 19.275 0.530 -16.742 1.00 86.81 181 GLN A C 1
ATOM 1497 O O . GLN A 1 181 ? 20.294 0.478 -17.432 1.00 86.81 181 GLN A O 1
ATOM 1502 N N . TRP A 1 182 ? 18.632 -0.579 -16.371 1.00 89.31 182 TRP A N 1
ATOM 1503 C CA . TRP A 1 182 ? 19.049 -1.908 -16.805 1.00 89.31 182 TRP A CA 1
ATOM 1504 C C . TRP A 1 182 ? 18.971 -2.053 -18.329 1.00 89.31 182 TRP A C 1
ATOM 1506 O O . TRP A 1 182 ? 19.924 -2.548 -18.927 1.00 89.31 182 TRP A O 1
ATOM 1516 N N . ILE A 1 183 ? 17.909 -1.545 -18.960 1.00 88.12 183 ILE A N 1
ATOM 1517 C CA . ILE A 1 183 ? 17.753 -1.526 -20.423 1.00 88.12 183 ILE A CA 1
ATOM 1518 C C . ILE A 1 183 ? 18.876 -0.717 -21.080 1.00 88.12 183 ILE A C 1
ATOM 1520 O O . ILE A 1 183 ? 19.540 -1.221 -21.989 1.00 88.12 183 ILE A O 1
ATOM 1524 N N . GLN A 1 184 ? 19.160 0.490 -20.575 1.00 87.12 184 GLN A N 1
ATOM 1525 C CA . GLN A 1 184 ? 20.268 1.321 -21.070 1.00 87.12 184 GLN A CA 1
ATOM 1526 C C . GLN A 1 184 ? 21.602 0.570 -20.999 1.00 87.12 184 GLN A C 1
ATOM 1528 O O . GLN A 1 184 ? 22.362 0.547 -21.967 1.00 87.12 184 GLN A O 1
ATOM 1533 N N . LEU A 1 185 ? 21.876 -0.103 -19.878 1.00 88.06 185 LEU A N 1
ATOM 1534 C CA . LEU A 1 185 ? 23.090 -0.900 -19.705 1.00 88.06 185 LEU A CA 1
ATOM 1535 C C . LEU A 1 185 ? 23.132 -2.121 -20.634 1.00 88.06 185 LEU A C 1
ATOM 1537 O O . LEU A 1 185 ? 24.204 -2.445 -21.140 1.00 88.06 185 LEU A O 1
ATOM 1541 N N . MET A 1 186 ? 22.003 -2.787 -20.898 1.00 87.00 186 MET A N 1
ATOM 1542 C CA . MET A 1 186 ? 21.935 -3.893 -21.862 1.00 87.00 186 MET A CA 1
ATOM 1543 C C . MET A 1 186 ? 22.283 -3.429 -23.275 1.00 87.00 186 MET A C 1
ATOM 1545 O O . MET A 1 186 ? 23.087 -4.085 -23.941 1.00 87.00 186 MET A O 1
ATOM 1549 N N . VAL A 1 187 ? 21.774 -2.271 -23.703 1.00 89.06 187 VAL A N 1
ATOM 1550 C CA . VAL A 1 187 ? 22.134 -1.675 -24.997 1.00 89.06 187 VAL A CA 1
ATOM 1551 C C . VAL A 1 187 ? 23.616 -1.295 -25.009 1.00 89.06 187 VAL A C 1
ATOM 1553 O O . VAL A 1 187 ? 24.368 -1.783 -25.849 1.00 89.06 187 VAL A O 1
ATOM 1556 N N . LEU A 1 188 ? 24.078 -0.488 -24.051 1.00 88.88 188 LEU A N 1
ATOM 1557 C CA . LEU A 1 188 ? 25.462 0.008 -24.012 1.00 88.88 188 LEU A CA 1
ATOM 1558 C C . LEU A 1 188 ? 26.509 -1.098 -23.811 1.00 88.88 188 LEU A C 1
ATOM 1560 O O . LEU A 1 188 ? 27.673 -0.904 -24.151 1.00 88.88 188 LEU A O 1
ATOM 1564 N N . SER A 1 189 ? 26.110 -2.272 -23.311 1.00 87.56 189 SER A N 1
ATOM 1565 C CA . SER A 1 189 ? 27.005 -3.426 -23.181 1.00 87.56 189 SER A CA 1
ATOM 1566 C C . SER A 1 189 ? 27.448 -4.025 -24.520 1.00 87.56 189 SER A C 1
ATOM 1568 O O . SER A 1 189 ? 28.458 -4.732 -24.557 1.00 87.56 189 SER A O 1
ATOM 1570 N N . LYS A 1 190 ? 26.721 -3.773 -25.621 1.00 88.69 190 LYS A N 1
ATOM 1571 C CA . LYS A 1 190 ? 27.062 -4.340 -26.931 1.00 88.69 190 LYS A CA 1
ATOM 1572 C C . LYS A 1 190 ? 28.115 -3.475 -27.650 1.00 88.69 190 LYS A C 1
ATOM 1574 O O . LYS A 1 190 ? 27.910 -2.266 -27.817 1.00 88.69 190 LYS A O 1
ATOM 1579 N N . PRO A 1 191 ? 29.222 -4.074 -28.135 1.00 89.19 191 PRO A N 1
ATOM 1580 C CA . PRO A 1 191 ? 30.352 -3.322 -28.684 1.00 89.19 191 PRO A CA 1
ATOM 1581 C C . PRO A 1 191 ? 30.036 -2.652 -30.030 1.00 89.19 191 PRO A C 1
ATOM 1583 O O . PRO A 1 191 ? 30.497 -1.540 -30.288 1.00 89.19 191 PRO A O 1
ATOM 1586 N N . THR A 1 192 ? 29.211 -3.274 -30.877 1.00 94.00 192 THR A N 1
ATOM 1587 C CA . THR A 1 192 ? 28.908 -2.770 -32.231 1.00 94.00 192 THR A CA 1
ATOM 1588 C C . THR A 1 192 ? 27.545 -2.084 -32.313 1.00 94.00 192 THR A C 1
ATOM 1590 O O . THR A 1 192 ? 26.613 -2.431 -31.587 1.00 94.00 192 THR A O 1
ATOM 1593 N N . ALA A 1 193 ? 27.406 -1.121 -33.229 1.00 94.19 193 ALA A N 1
ATOM 1594 C CA . ALA A 1 193 ? 26.145 -0.411 -33.449 1.00 94.19 193 ALA A CA 1
ATOM 1595 C C . ALA A 1 193 ? 25.017 -1.354 -33.903 1.00 94.19 193 ALA A C 1
ATOM 1597 O O . ALA A 1 193 ? 23.889 -1.232 -33.434 1.00 94.19 193 ALA A O 1
ATOM 1598 N N . GLN A 1 194 ? 25.334 -2.340 -34.745 1.00 93.56 194 GLN A N 1
ATOM 1599 C CA . GLN A 1 194 ? 24.379 -3.337 -35.224 1.00 93.56 194 GLN A CA 1
ATOM 1600 C C . GLN A 1 194 ? 23.825 -4.181 -34.069 1.00 93.56 194 GLN A C 1
ATOM 1602 O O . GLN A 1 194 ? 22.616 -4.361 -33.958 1.00 93.56 194 GLN A O 1
ATOM 1607 N N . GLN A 1 195 ? 24.686 -4.648 -33.158 1.00 89.44 195 GLN A N 1
ATOM 1608 C CA . GLN A 1 195 ? 24.238 -5.409 -31.987 1.00 89.44 195 GLN A CA 1
A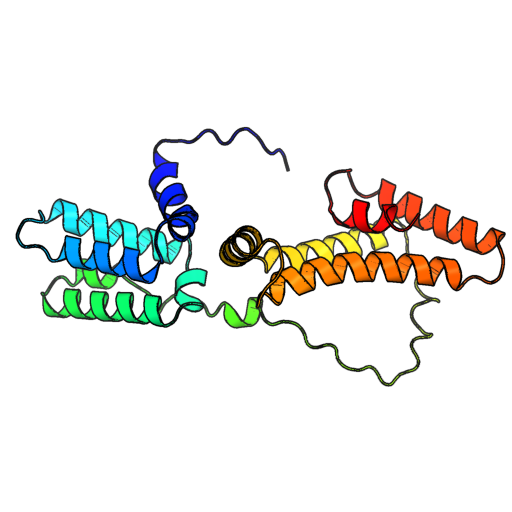TOM 1609 C C . GLN A 1 195 ? 23.399 -4.554 -31.030 1.00 89.44 195 GLN A C 1
ATOM 1611 O O . GLN A 1 195 ? 22.423 -5.051 -30.475 1.00 89.44 195 GLN A O 1
ATOM 1616 N N . ARG A 1 196 ? 23.732 -3.267 -30.862 1.00 92.88 196 ARG A N 1
ATOM 1617 C CA . ARG A 1 196 ? 22.896 -2.331 -30.091 1.00 92.88 196 ARG A CA 1
ATOM 1618 C C . ARG A 1 196 ? 21.504 -2.184 -30.700 1.00 92.88 196 ARG A C 1
ATOM 1620 O O . ARG A 1 196 ? 20.523 -2.291 -29.972 1.00 92.88 196 ARG A O 1
ATOM 1627 N N . ALA A 1 197 ? 21.412 -2.017 -32.020 1.00 92.06 197 ALA A N 1
ATOM 1628 C CA . ALA A 1 197 ? 20.138 -1.923 -32.732 1.00 92.06 197 ALA A CA 1
ATOM 1629 C C . ALA A 1 197 ? 19.271 -3.187 -32.576 1.00 92.06 197 ALA A C 1
ATOM 1631 O O . ALA A 1 197 ? 18.051 -3.077 -32.441 1.00 92.06 197 ALA A O 1
ATOM 1632 N N . LEU A 1 198 ? 19.881 -4.378 -32.526 1.00 90.62 198 LEU A N 1
ATOM 1633 C CA . LEU A 1 198 ? 19.165 -5.631 -32.251 1.00 90.62 198 LEU A CA 1
ATOM 1634 C C . LEU A 1 198 ? 18.575 -5.662 -30.836 1.00 90.62 198 LEU A C 1
ATOM 1636 O O . LEU A 1 198 ? 17.410 -6.018 -30.674 1.00 90.62 198 LEU A O 1
ATOM 1640 N N . VAL A 1 199 ? 19.342 -5.243 -29.824 1.00 90.06 199 VAL A N 1
ATOM 1641 C CA . VAL A 1 199 ? 18.850 -5.158 -28.436 1.00 90.06 199 VAL A CA 1
ATOM 1642 C C . VAL A 1 199 ? 17.722 -4.131 -28.313 1.00 90.06 199 VAL A C 1
ATOM 1644 O O . VAL A 1 199 ? 16.707 -4.421 -27.687 1.00 90.06 199 VAL A O 1
ATOM 1647 N N . ILE A 1 200 ? 17.859 -2.963 -28.951 1.00 90.81 200 ILE A N 1
ATOM 1648 C CA . ILE A 1 200 ? 16.795 -1.945 -29.013 1.00 90.81 200 ILE A CA 1
ATOM 1649 C C . ILE A 1 200 ? 15.531 -2.545 -29.643 1.00 90.81 200 ILE A C 1
ATOM 1651 O O . ILE A 1 200 ? 14.455 -2.481 -29.055 1.00 90.81 200 ILE A O 1
ATOM 1655 N N . SER A 1 201 ? 15.664 -3.199 -30.800 1.00 90.62 201 SER A N 1
ATOM 1656 C CA . SER A 1 201 ? 14.537 -3.834 -31.497 1.00 90.62 201 SER A CA 1
ATOM 1657 C C . SER A 1 201 ? 13.857 -4.909 -30.645 1.00 90.62 201 SER A C 1
ATOM 1659 O O . SER A 1 201 ? 12.636 -5.040 -30.680 1.00 90.62 201 SER A O 1
ATOM 1661 N N . HIS A 1 202 ? 14.631 -5.663 -29.859 1.00 89.12 202 HIS A N 1
ATOM 1662 C CA . HIS A 1 202 ? 14.098 -6.651 -28.927 1.00 89.12 202 HIS A CA 1
ATOM 1663 C C . HIS A 1 202 ? 13.238 -5.996 -27.837 1.00 89.12 202 HIS A C 1
ATOM 1665 O O . HIS A 1 202 ? 12.101 -6.402 -27.624 1.00 89.12 202 HIS A O 1
ATOM 1671 N N . PHE A 1 203 ? 13.724 -4.929 -27.200 1.00 88.56 203 PHE A N 1
ATOM 1672 C CA . PHE A 1 203 ? 12.950 -4.206 -26.188 1.00 88.56 203 PHE A CA 1
ATOM 1673 C C . PHE A 1 203 ? 11.732 -3.469 -26.755 1.00 88.56 203 PHE A C 1
ATOM 1675 O O . PHE A 1 203 ? 10.716 -3.381 -26.071 1.00 88.56 203 PHE A O 1
ATOM 1682 N N . ILE A 1 204 ? 11.780 -3.007 -28.009 1.00 88.31 204 ILE A N 1
ATOM 1683 C CA . ILE A 1 204 ? 10.588 -2.490 -28.699 1.00 88.31 204 ILE A CA 1
ATOM 1684 C C . ILE A 1 204 ? 9.519 -3.587 -28.796 1.00 88.31 204 ILE A C 1
ATOM 1686 O O . ILE A 1 204 ? 8.357 -3.323 -28.496 1.00 88.31 204 ILE A O 1
ATOM 1690 N N . ARG A 1 205 ? 9.893 -4.829 -29.136 1.00 88.19 205 ARG A N 1
ATOM 1691 C CA . ARG A 1 205 ? 8.947 -5.961 -29.151 1.00 88.19 205 ARG A CA 1
ATOM 1692 C C . ARG A 1 205 ? 8.400 -6.266 -27.758 1.00 88.19 205 ARG A C 1
ATOM 1694 O O . ARG A 1 205 ? 7.200 -6.457 -27.616 1.00 88.19 205 ARG A O 1
ATOM 1701 N N . VAL A 1 206 ? 9.245 -6.243 -26.725 1.00 86.62 206 VAL A N 1
ATOM 1702 C CA . VAL A 1 206 ? 8.811 -6.395 -25.320 1.00 86.62 206 VAL A CA 1
ATOM 1703 C C . VAL A 1 206 ? 7.781 -5.324 -24.946 1.00 86.62 206 VAL A C 1
ATOM 1705 O O . VAL A 1 206 ? 6.774 -5.632 -24.310 1.00 86.62 206 VAL A O 1
ATOM 1708 N N . ALA A 1 207 ? 7.994 -4.070 -25.356 1.00 84.31 207 ALA A N 1
ATOM 1709 C CA . ALA A 1 207 ? 7.041 -2.986 -25.125 1.00 84.31 207 ALA A CA 1
ATOM 1710 C C . ALA A 1 207 ? 5.723 -3.195 -25.888 1.00 84.31 207 ALA A C 1
ATOM 1712 O O . ALA A 1 207 ? 4.668 -2.954 -25.320 1.00 84.31 207 ALA A O 1
ATOM 1713 N N . GLN A 1 208 ? 5.776 -3.689 -27.129 1.00 82.56 208 GLN A N 1
ATOM 1714 C CA . GLN A 1 208 ? 4.592 -3.983 -27.950 1.00 82.56 208 GLN A CA 1
ATOM 1715 C C . GLN A 1 208 ? 3.737 -5.136 -27.405 1.00 82.56 208 GLN A C 1
ATOM 1717 O O . GLN A 1 208 ? 2.535 -5.165 -27.654 1.00 82.56 208 GLN A O 1
ATOM 1722 N N . VAL A 1 209 ? 4.337 -6.090 -26.680 1.00 80.62 209 VAL A N 1
ATOM 1723 C CA . VAL A 1 209 ? 3.593 -7.180 -26.022 1.00 80.62 209 VAL A CA 1
ATOM 1724 C C . VAL A 1 209 ? 2.743 -6.652 -24.869 1.00 80.62 209 VAL A C 1
ATOM 1726 O O . VAL A 1 209 ? 1.640 -7.146 -24.627 1.00 80.62 209 VAL A O 1
ATOM 1729 N N . HIS A 1 210 ? 3.229 -5.644 -24.150 1.00 69.31 210 HIS A N 1
ATOM 1730 C CA . HIS A 1 210 ? 2.428 -5.030 -23.111 1.00 69.31 210 HIS A CA 1
ATOM 1731 C C . HIS A 1 210 ? 1.349 -4.141 -23.750 1.00 69.31 210 HIS A C 1
ATOM 1733 O O . HIS A 1 210 ? 1.645 -3.209 -24.492 1.00 69.31 210 HIS A O 1
ATOM 1739 N N . THR A 1 211 ? 0.078 -4.374 -23.426 1.00 58.22 211 THR A N 1
ATOM 1740 C CA . THR A 1 211 ? -0.992 -3.417 -23.750 1.00 58.22 211 THR A CA 1
ATOM 1741 C C . THR A 1 211 ? -0.680 -2.057 -23.108 1.00 58.22 211 THR A C 1
ATOM 1743 O O . THR A 1 211 ? -0.267 -2.054 -21.949 1.00 58.22 211 THR A O 1
ATOM 1746 N N . ASP A 1 212 ? -0.922 -0.936 -23.805 1.00 55.25 212 ASP A N 1
ATOM 1747 C CA . ASP A 1 212 ? -0.570 0.476 -23.479 1.00 55.25 212 ASP A CA 1
ATOM 1748 C C . ASP A 1 212 ? -0.847 0.995 -22.041 1.00 55.25 212 ASP A C 1
ATOM 1750 O O . ASP A 1 212 ? -0.559 2.146 -21.707 1.00 55.25 212 ASP A O 1
ATOM 1754 N N . THR A 1 213 ? -1.418 0.180 -21.157 1.00 55.41 213 THR A N 1
ATOM 1755 C CA . THR A 1 213 ? -1.879 0.545 -19.816 1.00 55.41 213 THR A CA 1
ATOM 1756 C C . THR A 1 213 ? -0.949 0.150 -18.662 1.00 55.41 213 THR A C 1
ATOM 1758 O O . THR A 1 213 ? -1.235 0.542 -17.534 1.00 55.41 213 THR A O 1
ATOM 1761 N N . THR A 1 214 ? 0.130 -0.614 -18.875 1.00 62.94 214 THR A N 1
ATOM 1762 C CA . THR A 1 214 ? 1.052 -1.013 -17.782 1.00 62.94 214 THR A CA 1
ATOM 1763 C C . THR A 1 214 ? 2.208 -0.028 -17.600 1.00 62.94 214 THR A C 1
ATOM 1765 O O . THR A 1 214 ? 2.799 0.431 -18.581 1.00 62.94 214 THR A O 1
ATOM 1768 N N . TYR A 1 215 ? 2.585 0.290 -16.353 1.00 63.59 215 TYR A N 1
ATOM 1769 C CA . TYR A 1 215 ? 3.693 1.216 -16.091 1.00 63.59 215 TYR A CA 1
ATOM 1770 C C . TYR A 1 215 ? 5.027 0.630 -16.582 1.00 63.59 215 TYR A C 1
ATOM 1772 O O . TYR A 1 215 ? 5.893 1.387 -17.018 1.00 63.59 215 TYR A O 1
ATOM 1780 N N . SER A 1 216 ? 5.166 -0.698 -16.644 1.00 60.50 216 SER A N 1
ATOM 1781 C CA . SER A 1 216 ? 6.306 -1.379 -17.272 1.00 60.50 216 SER A CA 1
ATOM 1782 C C . SER A 1 216 ? 6.531 -0.961 -18.729 1.00 60.50 216 SER A C 1
ATOM 1784 O O . SER A 1 216 ? 7.685 -0.778 -19.109 1.00 60.50 216 SER A O 1
ATOM 1786 N N . CYS A 1 217 ? 5.484 -0.687 -19.527 1.00 64.56 217 CYS A N 1
ATOM 1787 C CA . CYS A 1 217 ? 5.657 -0.170 -20.897 1.00 64.56 217 CYS A CA 1
ATOM 1788 C C . CYS A 1 217 ? 6.434 1.142 -20.895 1.00 64.56 217 CYS A C 1
ATOM 1790 O O . CYS A 1 217 ? 7.366 1.324 -21.670 1.00 64.56 217 CYS A O 1
ATOM 1792 N N . ARG A 1 218 ? 6.058 2.065 -20.001 1.00 73.50 218 ARG A N 1
ATOM 1793 C CA . ARG A 1 218 ? 6.692 3.385 -19.901 1.00 73.50 218 ARG A CA 1
ATOM 1794 C C . ARG A 1 218 ? 8.142 3.272 -19.437 1.00 73.50 218 ARG A C 1
ATOM 1796 O O . ARG A 1 218 ? 8.977 4.034 -19.910 1.00 73.50 218 ARG A O 1
ATOM 1803 N N . ALA A 1 219 ? 8.444 2.311 -18.562 1.00 69.56 219 ALA A N 1
ATOM 1804 C CA . ALA A 1 219 ? 9.811 2.021 -18.121 1.00 69.56 219 ALA A CA 1
ATOM 1805 C C . ALA A 1 219 ? 10.666 1.437 -19.253 1.00 69.56 219 ALA A C 1
ATOM 1807 O O . ALA A 1 219 ? 11.866 1.687 -19.305 1.00 69.56 219 ALA A O 1
ATOM 1808 N N . VAL A 1 220 ? 10.059 0.671 -20.163 1.00 68.12 220 VAL A N 1
ATOM 1809 C CA . VAL A 1 220 ? 10.754 0.108 -21.327 1.00 68.12 220 VAL A CA 1
ATOM 1810 C C . VAL A 1 220 ? 10.932 1.143 -22.437 1.00 68.12 220 VAL A C 1
ATOM 1812 O O . VAL A 1 220 ? 11.981 1.156 -23.067 1.00 68.12 220 VAL A O 1
ATOM 1815 N N . ILE A 1 221 ? 9.950 2.020 -22.662 1.00 74.88 221 ILE A N 1
ATOM 1816 C CA . ILE A 1 221 ? 9.985 3.030 -23.732 1.00 74.88 221 ILE A CA 1
ATOM 1817 C C . ILE A 1 221 ? 10.848 4.239 -23.352 1.00 74.88 221 ILE A C 1
ATOM 1819 O O . ILE A 1 221 ? 11.637 4.690 -24.169 1.00 74.88 221 ILE A O 1
ATOM 1823 N N . GLY A 1 222 ? 10.727 4.758 -22.125 1.00 71.88 222 GLY A N 1
ATOM 1824 C CA . GLY A 1 222 ? 11.404 5.992 -21.695 1.00 71.88 222 GLY A CA 1
ATOM 1825 C C . GLY A 1 222 ? 12.941 6.037 -21.831 1.00 71.88 222 GLY A C 1
ATOM 1826 O O . GLY A 1 222 ? 13.481 7.133 -21.940 1.00 71.88 222 GLY A O 1
ATOM 1827 N N . PRO A 1 223 ? 13.672 4.906 -21.791 1.00 68.94 223 PRO A N 1
ATOM 1828 C CA . PRO A 1 223 ? 15.104 4.851 -22.083 1.00 68.94 223 PRO A CA 1
ATOM 1829 C C . PRO A 1 223 ? 15.538 5.099 -23.532 1.00 68.94 223 PRO A C 1
ATOM 1831 O O . PRO A 1 223 ? 16.737 5.316 -23.729 1.00 68.94 223 PRO A O 1
ATOM 1834 N N . PHE A 1 224 ? 14.638 4.957 -24.509 1.00 63.66 224 PHE A N 1
ATOM 1835 C CA . PHE A 1 224 ? 14.918 5.146 -25.939 1.00 63.66 224 PHE A CA 1
ATOM 1836 C C . PHE A 1 224 ? 14.638 6.585 -26.367 1.00 63.66 224 PHE A C 1
ATOM 1838 O O . PHE A 1 224 ? 15.401 7.072 -27.231 1.00 63.66 224 PHE A O 1
#

Sequence (224 aa):
MRIGPVILNRDSRPLMFIMMHPWYIPSTDLANKLVLKSQEESCSAEHRTRIVHLLKYWISEFPTEFNLNPELAEQMKKFKELLSMEGEESHSKLIDIDSVPSYKWKRQVTQRVPSVSKKRKMSLLFDHLDSSELAEHLTFLEYKSFCKILFQDYHSFVMHGCTVDNPILERFITLFNSVSQWIQLMVLSKPTAQQRALVISHFIRVAQVHTDTTYSCRAVIGPF

InterPro domains:
  IPR000651 Ras-like guanine nucleotide exchange factor, N-terminal [PS50212] (1-102)
  IPR000651 Ras-like guanine nucleotide exchange factor, N-terminal [cd06224] (16-103)
  IPR001895 Ras guanine-nucleotide exchange factors catalytic domain [PF00617] (133-208)
  IPR001895 Ras guanine-nucleotide exchange factors catalytic domain [PS50009] (130-224)
  IPR008937 Ras-like guanine nucleotide exchange factor [PTHR23113] (16-209)
  IPR023578 Ras guanine nucleotide exchange factor domain superfamily [SSF48366] (15-208)
  IPR036964 Ras guanine-nucleotide exchange factor, catalytic domain superfamily [G3DSA:1.10.840.10] (118-218)

Solvent-accessible surface area (backbone atoms only — not comparable to full-atom values): 13121 Å² total; per-residue (Å²): 132,84,88,62,82,82,76,79,49,89,81,44,53,66,56,49,47,66,71,52,36,67,83,81,41,53,67,51,59,52,49,50,53,52,52,52,54,53,67,37,89,88,46,49,71,68,58,32,50,51,52,53,51,50,51,32,49,47,50,70,77,44,36,61,58,45,61,74,32,62,68,44,37,50,52,52,49,53,50,27,52,50,31,47,72,74,66,38,52,75,63,21,69,50,55,64,70,86,77,49,66,86,49,66,72,75,58,55,76,80,74,82,75,83,70,87,62,82,86,68,74,62,69,70,56,56,84,73,55,52,45,61,60,52,37,52,53,48,46,49,54,49,49,65,45,52,76,52,60,49,71,68,55,54,51,50,26,67,78,66,74,42,79,69,98,37,72,60,59,48,47,45,56,46,50,43,53,48,52,21,51,49,52,49,49,60,31,70,67,38,92,46,72,68,57,24,51,51,48,50,52,46,49,51,49,22,33,67,65,44,65,96,81,48,70,60,36,53,30,58,54,72,64,111

pLDDT: mean 80.41, std 14.98, range [24.72, 94.69]

Foldseek 3Di:
DDPDPPPPDPVCVLVCCLLCVVVPDNLLRVLVVLLVQLPDPPRDPVNVVVSLVSLLVSCVVCVVVLLVDVSNVVSLVVSLVVCVVVVVPVSSVSSDNVPRDRCVVLLDDPDPDPPPDDPPPPLVVVVVDALLNVLVVLLVVLVSLVVNDDSVQVVCCVVVVHDDPRVSVVVSVVSLVVLLVVLVCSLVVDPDPVVSVVSLVSLVSSLVSDDPPDSSNVSSPVSD

Secondary structure (DSSP, 8-state):
---------TTHHHHHHHHHGGGTS-HHHHHHHHHHHHH-TT--HHHHHHHHHHHHHHHHH-HHHHHH-HHHHHHHHHHHHHHHHTT-HHHHTT---TTPPP-TTTT---------S-S-SSHHHHTTS-HHHHHHHHHHHHHHHHTT--HHHHHHHHHHSS-SS-HHHHHHHHHHHHHHHHHHHHHHT-SSHHHHHHHHHHHHHHHHHS-TT-HHHHHHHTT-

Organism: NCBI:txid409849

Radius of gyration: 24.56 Å; Cα contacts (8 Å, |Δi|>4): 156; chains: 1; bounding box: 61×32×67 Å